Protein AF-Q2G3U4-F1 (afdb_monomer_lite)

Organism: Novosphingobium aromaticivorans (strain ATCC 700278 / DSM 12444 / CCUG 56034 / CIP 105152 / NBRC 16084 / F199) (NCBI:txid279238)

Structure (mmCIF, N/CA/C/O backbone):
data_AF-Q2G3U4-F1
#
_entry.id   AF-Q2G3U4-F1
#
loop_
_atom_site.group_PDB
_atom_site.id
_atom_site.type_symbol
_atom_site.label_atom_id
_atom_site.label_alt_id
_atom_site.label_comp_id
_atom_site.label_asym_id
_atom_site.label_entity_id
_atom_site.label_seq_id
_atom_site.pdbx_PDB_ins_code
_atom_site.Cartn_x
_atom_site.Cartn_y
_atom_site.Cartn_z
_atom_site.occupancy
_atom_site.B_iso_or_equiv
_atom_site.auth_seq_id
_atom_site.auth_comp_id
_atom_site.auth_asym_id
_atom_site.auth_atom_id
_atom_site.pdbx_PDB_model_num
ATOM 1 N N . MET A 1 1 ? 22.735 11.646 -76.436 1.00 35.88 1 MET A N 1
ATOM 2 C CA . MET A 1 1 ? 23.208 10.251 -76.315 1.00 35.88 1 MET A CA 1
ATOM 3 C C . MET A 1 1 ? 23.279 9.932 -74.838 1.00 35.88 1 MET A C 1
ATOM 5 O O . MET A 1 1 ? 24.190 10.383 -74.158 1.00 35.88 1 MET A O 1
ATOM 9 N N . GLU A 1 2 ? 22.233 9.281 -74.345 1.00 38.41 2 GLU A N 1
ATOM 10 C CA . GLU A 1 2 ? 22.055 8.908 -72.944 1.00 38.41 2 GLU A CA 1
ATOM 11 C C . GLU A 1 2 ? 22.964 7.716 -72.616 1.00 38.41 2 GLU A C 1
ATOM 13 O O . GLU A 1 2 ? 22.829 6.648 -73.206 1.00 38.41 2 GLU A O 1
ATOM 18 N N . TRP A 1 3 ? 23.904 7.900 -71.689 1.00 43.03 3 TRP A N 1
ATOM 19 C CA . TRP A 1 3 ? 24.664 6.811 -71.075 1.00 43.03 3 TRP A CA 1
ATOM 20 C C . TRP A 1 3 ? 24.054 6.503 -69.705 1.00 43.03 3 TRP A C 1
ATOM 22 O O . TRP A 1 3 ? 24.536 6.968 -68.678 1.00 43.03 3 TRP A O 1
ATOM 32 N N . LEU A 1 4 ? 22.974 5.722 -69.692 1.00 42.12 4 LEU A N 1
ATOM 33 C CA . LEU A 1 4 ? 22.462 5.055 -68.493 1.00 42.12 4 LEU A CA 1
ATOM 34 C C . LEU A 1 4 ? 22.546 3.547 -68.731 1.00 42.12 4 LEU A C 1
ATOM 36 O O . LEU A 1 4 ? 21.576 2.889 -69.092 1.00 42.12 4 LEU A O 1
ATOM 40 N N . GLY A 1 5 ? 23.755 3.004 -68.579 1.00 44.44 5 GLY A N 1
ATOM 41 C CA . GLY A 1 5 ? 23.965 1.563 -68.541 1.00 44.44 5 GLY A CA 1
ATOM 42 C C . GLY A 1 5 ? 23.348 1.000 -67.264 1.00 44.44 5 GLY A C 1
ATOM 43 O O . GLY A 1 5 ? 23.852 1.241 -66.170 1.00 44.44 5 GLY A O 1
ATOM 44 N N . THR A 1 6 ? 22.248 0.262 -67.397 1.00 58.88 6 THR A N 1
ATOM 45 C CA . THR A 1 6 ? 21.672 -0.537 -66.312 1.00 58.88 6 THR A CA 1
ATOM 46 C C . THR A 1 6 ? 22.725 -1.514 -65.797 1.00 58.88 6 THR A C 1
ATOM 48 O O . THR A 1 6 ? 23.264 -2.303 -66.577 1.00 58.88 6 THR A O 1
ATOM 51 N N . ALA A 1 7 ? 23.026 -1.462 -64.497 1.00 54.19 7 ALA A N 1
ATOM 52 C CA . ALA A 1 7 ? 23.930 -2.413 -63.865 1.00 54.19 7 ALA A CA 1
ATOM 53 C C . ALA A 1 7 ? 23.480 -3.857 -64.182 1.00 54.19 7 ALA A C 1
ATOM 55 O O . ALA A 1 7 ? 22.278 -4.141 -64.120 1.00 54.19 7 ALA A O 1
ATOM 56 N N . PRO A 1 8 ? 24.405 -4.771 -64.529 1.00 60.31 8 PRO A N 1
ATOM 57 C CA . PRO A 1 8 ? 24.081 -6.172 -64.764 1.00 60.31 8 PRO A CA 1
ATOM 58 C C . PRO A 1 8 ? 23.275 -6.755 -63.600 1.00 60.31 8 PRO A C 1
ATOM 60 O O . PRO A 1 8 ? 23.654 -6.580 -62.443 1.00 60.31 8 PRO A O 1
ATOM 63 N N . ALA A 1 9 ? 22.196 -7.484 -63.898 1.00 55.59 9 ALA A N 1
ATOM 64 C CA . ALA A 1 9 ? 21.238 -7.977 -62.902 1.00 55.59 9 ALA A CA 1
ATOM 65 C C . ALA A 1 9 ? 21.879 -8.765 -61.739 1.00 55.59 9 ALA A C 1
ATOM 67 O O . ALA A 1 9 ? 21.366 -8.753 -60.622 1.00 55.59 9 ALA A O 1
ATOM 68 N N . TRP A 1 10 ? 23.029 -9.408 -61.974 1.00 49.88 10 TRP A N 1
ATOM 69 C CA . TRP A 1 10 ? 23.789 -10.113 -60.941 1.00 49.88 10 TRP A CA 1
ATOM 70 C C . TRP A 1 10 ? 24.442 -9.165 -59.914 1.00 49.88 10 TRP A C 1
ATOM 72 O O . TRP A 1 10 ? 24.506 -9.503 -58.735 1.00 49.88 10 TRP A O 1
ATOM 82 N N . ILE A 1 11 ? 24.858 -7.958 -60.317 1.00 56.25 11 ILE A N 1
ATOM 83 C CA . ILE A 1 11 ? 25.394 -6.921 -59.414 1.00 56.25 11 ILE A CA 1
ATOM 84 C C . ILE A 1 11 ? 24.268 -6.347 -58.554 1.00 56.25 11 ILE A C 1
ATOM 86 O O . ILE A 1 11 ? 24.439 -6.170 -57.346 1.00 56.25 11 ILE A O 1
ATOM 90 N N . THR A 1 12 ? 23.100 -6.114 -59.153 1.00 52.09 12 THR A N 1
ATOM 91 C CA . THR A 1 12 ? 21.893 -5.634 -58.465 1.00 52.09 12 THR A CA 1
ATOM 92 C C . THR A 1 12 ? 21.382 -6.659 -57.447 1.00 52.09 12 THR A C 1
ATOM 94 O O . THR A 1 12 ? 20.994 -6.302 -56.338 1.00 52.09 12 THR A O 1
ATOM 97 N N . ALA A 1 13 ? 21.455 -7.953 -57.776 1.00 48.47 13 ALA A N 1
ATOM 98 C CA . ALA A 1 13 ? 21.108 -9.034 -56.855 1.00 48.47 13 ALA A CA 1
ATOM 99 C C . ALA A 1 13 ? 22.093 -9.140 -55.676 1.00 48.47 13 ALA A C 1
ATOM 101 O O . ALA A 1 13 ? 21.668 -9.282 -54.530 1.00 48.47 13 ALA A O 1
ATOM 102 N N . LEU A 1 14 ? 23.404 -9.014 -55.923 1.00 49.16 14 LEU A N 1
ATOM 103 C CA . LEU A 1 14 ? 24.417 -9.026 -54.860 1.00 49.16 14 LEU A CA 1
ATOM 104 C C . LEU A 1 14 ? 24.289 -7.822 -53.915 1.00 49.16 14 LEU A C 1
ATOM 106 O O . LEU A 1 14 ? 24.397 -7.981 -52.698 1.00 49.16 14 LEU A O 1
ATOM 110 N N . THR A 1 15 ? 24.014 -6.631 -54.453 1.00 57.69 15 THR A N 1
ATOM 111 C CA . THR A 1 15 ? 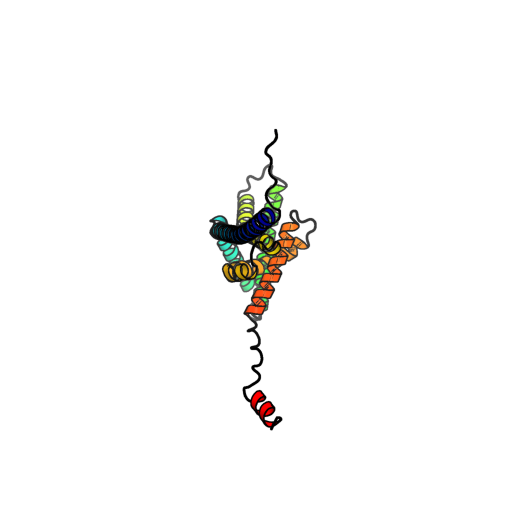23.768 -5.427 -53.640 1.00 57.69 15 THR A CA 1
ATOM 112 C C . THR A 1 15 ? 22.477 -5.537 -52.834 1.00 57.69 15 THR A C 1
ATOM 114 O O . THR A 1 15 ? 22.482 -5.176 -51.659 1.00 57.69 15 THR A O 1
ATOM 117 N N . ALA A 1 16 ? 21.409 -6.113 -53.395 1.00 46.88 16 ALA A N 1
ATOM 118 C CA . ALA A 1 16 ? 20.170 -6.376 -52.663 1.00 46.88 16 ALA A CA 1
ATOM 119 C C . ALA A 1 16 ? 20.378 -7.362 -51.500 1.00 46.88 16 ALA A C 1
ATOM 121 O O . ALA A 1 16 ? 19.954 -7.082 -50.383 1.00 46.88 16 ALA A O 1
ATOM 122 N N . VAL A 1 17 ? 21.103 -8.468 -51.710 1.00 57.62 17 VAL A N 1
ATOM 123 C CA . VAL A 1 17 ? 21.413 -9.442 -50.644 1.00 57.62 17 VAL A CA 1
ATOM 124 C C . VAL A 1 17 ? 22.261 -8.812 -49.536 1.00 57.62 17 VAL A C 1
ATOM 126 O O . VAL A 1 17 ? 22.012 -9.049 -48.349 1.00 57.62 17 VAL A O 1
ATOM 129 N N . PHE A 1 18 ? 23.244 -7.984 -49.895 1.00 60.31 18 PHE A N 1
ATOM 130 C CA . PHE A 1 18 ? 24.071 -7.285 -48.914 1.00 60.31 18 PHE A CA 1
ATOM 131 C C . PHE A 1 18 ? 23.255 -6.254 -48.122 1.00 60.31 18 PHE A C 1
ATOM 133 O O . PHE A 1 18 ? 23.337 -6.221 -46.894 1.00 60.31 18 PHE A O 1
ATOM 140 N N . ALA A 1 19 ? 22.400 -5.483 -48.800 1.00 48.56 19 ALA A N 1
ATOM 141 C CA . ALA A 1 19 ? 21.490 -4.530 -48.173 1.00 48.56 19 ALA A CA 1
ATOM 142 C C . ALA A 1 19 ? 20.490 -5.222 -47.232 1.00 48.56 19 ALA A C 1
ATOM 144 O O . ALA A 1 19 ? 20.326 -4.780 -46.099 1.00 48.56 19 ALA A O 1
ATOM 145 N N . SER A 1 20 ? 19.898 -6.354 -47.630 1.00 44.06 20 SER A N 1
ATOM 146 C CA . SER A 1 20 ? 19.010 -7.146 -46.769 1.00 44.06 20 SER A CA 1
ATOM 147 C C . SER A 1 20 ? 19.733 -7.700 -45.540 1.00 44.06 20 SER A C 1
ATOM 149 O O . SER A 1 20 ? 19.175 -7.701 -44.446 1.00 44.06 20 SER A O 1
ATOM 151 N N . ARG A 1 21 ? 20.993 -8.132 -45.676 1.00 51.06 21 ARG A N 1
ATOM 152 C CA . ARG A 1 21 ? 21.793 -8.630 -44.545 1.00 51.06 21 ARG A CA 1
ATOM 153 C C . ARG A 1 21 ? 22.175 -7.514 -43.570 1.00 51.06 21 ARG A C 1
ATOM 155 O O . ARG A 1 21 ? 22.178 -7.738 -42.360 1.00 51.06 21 ARG A O 1
ATOM 162 N N . VAL A 1 22 ? 22.484 -6.322 -44.081 1.00 60.00 22 VAL A N 1
ATOM 163 C CA . VAL A 1 22 ? 22.729 -5.126 -43.261 1.00 60.00 22 VAL A CA 1
ATOM 164 C C . VAL A 1 22 ? 21.441 -4.679 -42.570 1.00 60.00 22 VAL A C 1
ATOM 166 O O . VAL A 1 22 ? 21.471 -4.453 -41.365 1.00 60.00 22 VAL A O 1
ATOM 169 N N . ALA A 1 23 ? 20.310 -4.656 -43.277 1.00 47.47 23 ALA A N 1
ATOM 170 C CA . ALA A 1 23 ? 19.004 -4.323 -42.714 1.00 47.47 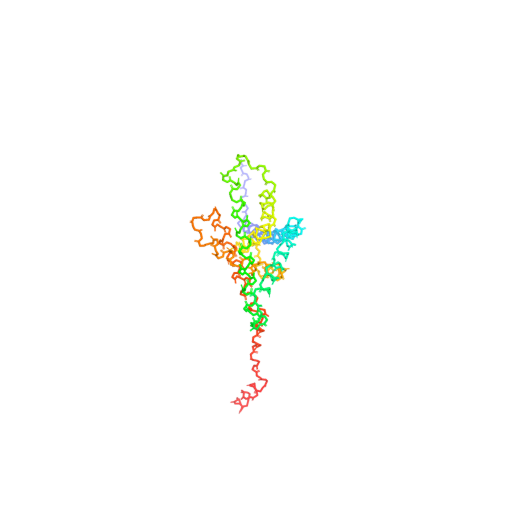23 ALA A CA 1
ATOM 171 C C . ALA A 1 23 ? 18.580 -5.312 -41.617 1.00 47.47 23 ALA A C 1
ATOM 173 O O . ALA A 1 23 ? 18.161 -4.887 -40.550 1.00 47.47 23 ALA A O 1
ATOM 174 N N . LEU A 1 24 ? 18.767 -6.623 -41.810 1.00 53.88 24 LEU A N 1
ATOM 175 C CA . LEU A 1 24 ? 18.493 -7.634 -40.778 1.00 53.88 24 LEU A CA 1
ATOM 176 C C . LEU A 1 24 ? 19.398 -7.483 -39.549 1.00 53.88 24 LEU A C 1
ATOM 178 O O . LEU A 1 24 ? 18.935 -7.639 -38.422 1.00 53.88 24 LEU A O 1
ATOM 182 N N . ARG A 1 25 ? 20.679 -7.139 -39.737 1.00 51.16 25 ARG A N 1
ATOM 183 C CA . ARG A 1 25 ? 21.580 -6.820 -38.616 1.00 51.16 25 ARG A CA 1
ATOM 184 C C . ARG A 1 25 ? 21.166 -5.537 -37.899 1.00 51.16 25 ARG A C 1
ATOM 186 O O . ARG A 1 25 ? 21.205 -5.504 -36.677 1.00 51.16 25 ARG A O 1
ATOM 193 N N . GLN A 1 26 ? 20.752 -4.507 -38.631 1.00 54.03 26 GLN A N 1
ATOM 194 C CA . GLN A 1 26 ? 20.237 -3.264 -38.054 1.00 54.03 26 GLN A CA 1
ATOM 195 C C . GLN A 1 26 ? 18.917 -3.482 -37.311 1.00 54.03 26 GLN A C 1
ATOM 197 O O . GLN A 1 26 ? 18.754 -2.938 -36.227 1.00 54.03 26 GLN A O 1
ATOM 202 N N . LEU A 1 27 ? 18.025 -4.334 -37.821 1.00 51.84 27 LEU A N 1
ATOM 203 C CA . LEU A 1 27 ? 16.809 -4.756 -37.124 1.00 51.84 27 LEU A CA 1
ATOM 204 C C . LEU A 1 27 ? 17.138 -5.541 -35.851 1.00 51.84 27 LEU A C 1
ATOM 206 O O . LEU A 1 27 ? 16.551 -5.267 -34.813 1.00 51.84 27 LEU A O 1
ATOM 210 N N . GLY A 1 28 ? 18.118 -6.451 -35.894 1.00 55.22 28 GLY A N 1
ATOM 211 C CA . GLY A 1 28 ? 18.592 -7.168 -34.706 1.00 55.22 28 GLY A CA 1
ATOM 212 C C . GLY A 1 28 ? 19.204 -6.244 -33.646 1.00 55.22 28 GLY A C 1
ATOM 213 O O . GLY A 1 28 ? 18.917 -6.398 -32.464 1.00 55.22 28 GLY A O 1
ATOM 214 N N . MET A 1 29 ? 19.989 -5.243 -34.061 1.00 57.34 29 MET A N 1
ATOM 215 C CA . MET A 1 29 ? 20.530 -4.214 -33.160 1.00 57.34 29 MET A CA 1
ATOM 216 C C . MET A 1 29 ? 19.452 -3.255 -32.642 1.00 57.34 29 MET A C 1
ATOM 218 O O . MET A 1 29 ? 19.533 -2.794 -31.511 1.00 57.34 29 MET A O 1
ATOM 222 N N . SER A 1 30 ? 18.433 -2.948 -33.447 1.00 57.12 30 SER A N 1
ATOM 223 C CA . SER A 1 30 ? 17.287 -2.138 -33.025 1.00 57.12 30 SER A CA 1
ATOM 224 C C . SER A 1 30 ? 16.408 -2.893 -32.031 1.00 57.12 30 SER A C 1
ATOM 226 O O . SER A 1 30 ? 15.915 -2.287 -31.088 1.00 57.12 30 SER A O 1
ATOM 228 N N . ALA A 1 31 ? 16.224 -4.201 -32.218 1.00 62.72 31 ALA A N 1
ATOM 229 C CA . ALA A 1 31 ? 15.484 -5.053 -31.295 1.00 62.72 31 ALA A CA 1
ATOM 230 C C . ALA A 1 31 ? 16.225 -5.192 -29.957 1.00 62.72 31 ALA A C 1
ATOM 232 O O . ALA A 1 31 ? 15.611 -5.026 -28.908 1.00 62.72 31 ALA A O 1
ATOM 233 N N . SER A 1 32 ? 17.549 -5.388 -29.977 1.00 69.38 32 SER A N 1
ATOM 234 C CA . SER A 1 32 ? 18.345 -5.406 -28.744 1.00 69.38 32 SER A CA 1
ATOM 235 C C . SER A 1 32 ? 18.415 -4.032 -28.068 1.00 69.38 32 SER A C 1
ATOM 237 O O . SER A 1 32 ? 18.391 -3.947 -26.843 1.00 69.38 32 SER A O 1
ATOM 239 N N . ALA A 1 33 ? 18.442 -2.938 -28.836 1.00 66.44 33 ALA A N 1
ATOM 240 C CA . ALA A 1 33 ? 18.342 -1.582 -28.296 1.00 66.44 33 ALA A CA 1
ATOM 241 C C . ALA A 1 33 ? 16.970 -1.308 -27.662 1.00 66.44 33 ALA A C 1
ATOM 243 O O . ALA A 1 33 ? 16.913 -0.699 -26.598 1.00 66.44 33 ALA A O 1
ATOM 244 N N . GLN A 1 34 ? 15.878 -1.782 -28.268 1.00 65.31 34 GLN A N 1
ATOM 245 C CA . GLN A 1 34 ? 14.536 -1.709 -27.683 1.00 65.31 34 GLN A CA 1
ATOM 246 C C . GLN A 1 34 ? 14.436 -2.538 -26.402 1.00 65.31 34 GLN A C 1
ATOM 248 O O . GLN A 1 34 ? 13.906 -2.053 -25.409 1.00 65.31 34 GLN A O 1
ATOM 253 N N . GLU A 1 35 ? 14.994 -3.748 -26.385 1.00 72.56 35 GLU A N 1
ATOM 254 C CA . GLU A 1 35 ? 15.043 -4.586 -25.185 1.00 72.56 35 GLU A CA 1
ATOM 255 C C . GLU A 1 35 ? 15.819 -3.898 -24.051 1.00 72.56 35 GLU A C 1
ATOM 257 O O . GLU A 1 35 ? 15.321 -3.801 -22.928 1.00 72.56 35 GLU A O 1
ATOM 262 N N . MET A 1 36 ? 16.985 -3.317 -24.353 1.00 72.81 36 MET A N 1
ATOM 263 C CA . MET A 1 36 ? 17.751 -2.519 -23.390 1.00 72.81 36 MET A CA 1
ATOM 264 C C . MET A 1 36 ? 16.976 -1.283 -22.913 1.00 72.81 36 MET A C 1
ATOM 266 O O . MET A 1 36 ? 16.992 -0.975 -21.724 1.00 72.81 36 MET A O 1
ATOM 270 N N . GLN A 1 37 ? 16.255 -0.585 -23.797 1.00 70.38 37 GLN A N 1
ATOM 271 C CA . GLN A 1 37 ? 15.409 0.551 -23.413 1.00 70.38 37 GLN A CA 1
ATOM 272 C C . GLN A 1 37 ? 14.260 0.134 -22.489 1.00 70.38 37 GLN A C 1
ATOM 274 O O . GLN A 1 37 ? 13.976 0.842 -21.524 1.00 70.38 37 GLN A O 1
ATOM 279 N N . VAL A 1 38 ? 13.634 -1.018 -22.736 1.00 72.56 38 VAL A N 1
ATOM 280 C CA . VAL A 1 38 ? 12.588 -1.577 -21.867 1.00 72.56 38 VAL A CA 1
ATOM 281 C C . VAL A 1 38 ? 13.162 -1.944 -20.497 1.00 72.56 38 VAL A C 1
ATOM 283 O O . VAL A 1 38 ? 12.553 -1.624 -19.477 1.00 72.56 38 VAL A O 1
ATOM 286 N N . GLN A 1 39 ? 14.352 -2.547 -20.449 1.00 74.50 39 GLN A N 1
ATOM 287 C CA . GLN A 1 39 ? 15.029 -2.858 -19.187 1.00 74.50 39 GLN A CA 1
ATOM 288 C C . GLN A 1 39 ? 15.403 -1.592 -18.403 1.00 74.50 39 GLN A C 1
ATOM 290 O O . GLN A 1 39 ? 15.156 -1.529 -17.200 1.00 74.50 39 GLN A O 1
ATOM 295 N N . ILE A 1 40 ? 15.919 -0.558 -19.074 1.00 70.12 40 ILE A N 1
ATOM 296 C CA . ILE A 1 40 ? 16.214 0.745 -18.457 1.00 70.12 40 ILE A CA 1
ATOM 297 C C . ILE A 1 40 ? 14.931 1.403 -17.936 1.00 70.12 40 ILE A C 1
ATOM 299 O O . ILE A 1 40 ? 14.911 1.912 -16.817 1.00 70.12 40 ILE A O 1
ATOM 303 N N . ALA A 1 41 ? 13.844 1.376 -18.711 1.00 71.00 41 ALA A N 1
ATOM 304 C CA . ALA A 1 41 ? 12.557 1.921 -18.290 1.00 71.00 41 ALA A CA 1
ATOM 305 C C . ALA A 1 41 ? 12.007 1.192 -17.055 1.00 71.00 41 ALA A C 1
ATOM 307 O O . ALA A 1 41 ? 11.546 1.842 -16.119 1.00 71.00 41 ALA A O 1
ATOM 308 N N . ARG A 1 42 ? 12.122 -0.142 -17.010 1.00 70.38 42 ARG A N 1
ATOM 309 C CA . ARG A 1 42 ? 11.738 -0.948 -15.844 1.00 70.38 42 ARG A CA 1
ATOM 310 C C . ARG A 1 42 ? 12.602 -0.635 -14.621 1.00 70.38 42 ARG A C 1
ATOM 312 O O . ARG A 1 42 ? 12.060 -0.476 -13.533 1.00 70.38 42 ARG A O 1
ATOM 319 N N . ALA A 1 43 ? 13.916 -0.503 -14.791 1.00 74.62 43 ALA A N 1
ATOM 320 C CA . ALA A 1 43 ? 14.820 -0.133 -13.703 1.00 74.62 43 ALA A CA 1
ATOM 321 C C . ALA A 1 43 ? 14.502 1.265 -13.147 1.00 74.62 43 ALA A C 1
ATOM 323 O O . ALA A 1 43 ? 14.433 1.448 -11.935 1.00 74.62 43 ALA A O 1
ATOM 324 N N . ASN A 1 44 ? 14.229 2.238 -14.020 1.00 71.56 44 ASN A N 1
ATOM 325 C CA . ASN A 1 44 ? 13.811 3.579 -13.608 1.00 71.5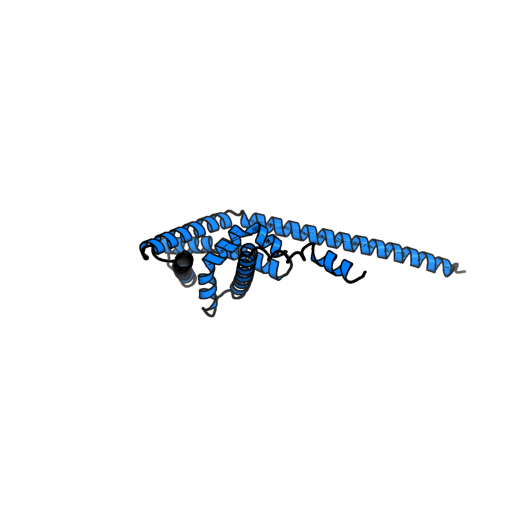6 44 ASN A CA 1
ATOM 326 C C . ASN A 1 44 ? 12.462 3.566 -12.877 1.00 71.56 44 ASN A C 1
ATOM 328 O O . ASN A 1 44 ? 12.291 4.294 -11.901 1.00 71.56 44 ASN A O 1
ATOM 332 N N . LEU A 1 45 ? 11.518 2.733 -13.326 1.00 75.50 45 LEU A N 1
ATOM 333 C CA . LEU A 1 45 ? 10.231 2.558 -12.658 1.00 75.50 45 LEU A CA 1
ATOM 334 C C . LEU A 1 45 ? 10.414 1.982 -11.246 1.00 75.50 45 LEU A C 1
ATOM 336 O O . LEU A 1 45 ? 9.864 2.534 -10.297 1.00 75.50 45 LEU A O 1
ATOM 340 N N . LEU A 1 46 ? 11.240 0.944 -11.087 1.00 74.06 46 LEU A N 1
ATOM 341 C CA . LEU A 1 46 ? 11.582 0.392 -9.771 1.00 74.06 46 LEU A CA 1
ATOM 342 C C . LEU A 1 46 ? 12.226 1.448 -8.864 1.00 74.06 46 LEU A C 1
ATOM 344 O O . LEU A 1 46 ? 11.750 1.662 -7.758 1.00 74.06 46 LEU A O 1
ATOM 348 N N . LEU A 1 47 ? 13.209 2.205 -9.360 1.00 76.56 47 LEU A N 1
ATOM 349 C CA . LEU A 1 47 ? 13.826 3.292 -8.588 1.00 76.56 47 LEU A CA 1
ATOM 350 C C . LEU A 1 47 ? 12.818 4.372 -8.167 1.00 76.56 47 LEU A C 1
ATOM 352 O O . LEU A 1 47 ? 12.937 4.946 -7.084 1.00 76.56 47 LEU A O 1
ATOM 356 N N . SER A 1 48 ? 11.827 4.676 -9.010 1.00 75.56 48 SER A N 1
ATOM 357 C CA . SER A 1 48 ? 10.775 5.632 -8.650 1.00 75.56 48 SER A CA 1
ATOM 358 C C . SER A 1 48 ? 9.866 5.102 -7.540 1.00 75.56 48 SER A C 1
ATOM 360 O O . SER A 1 48 ? 9.538 5.855 -6.625 1.00 75.56 48 SER A O 1
ATOM 362 N N . ILE A 1 49 ? 9.545 3.807 -7.573 1.00 80.12 49 ILE A N 1
ATOM 363 C CA . ILE A 1 49 ? 8.748 3.123 -6.550 1.00 80.12 49 ILE A CA 1
ATOM 364 C C . ILE A 1 49 ? 9.498 3.070 -5.228 1.00 80.12 49 ILE A C 1
ATOM 366 O O . ILE A 1 49 ? 8.911 3.411 -4.202 1.00 80.12 49 ILE A O 1
ATOM 370 N N . ASP A 1 50 ? 10.787 2.731 -5.260 1.00 78.06 50 ASP A N 1
ATOM 371 C CA . ASP A 1 50 ? 11.662 2.752 -4.087 1.00 78.06 50 ASP A CA 1
ATOM 372 C C . ASP A 1 50 ? 11.684 4.153 -3.465 1.00 78.06 50 ASP A C 1
ATOM 374 O O . ASP A 1 50 ? 11.496 4.319 -2.261 1.00 78.06 50 ASP A O 1
ATOM 378 N N . ARG A 1 51 ? 11.832 5.198 -4.289 1.00 77.81 51 ARG A N 1
ATOM 379 C CA . ARG A 1 51 ? 11.837 6.584 -3.805 1.00 77.81 51 ARG A CA 1
ATOM 380 C C . ARG A 1 51 ? 10.504 6.990 -3.173 1.00 77.81 51 ARG A C 1
ATOM 382 O O . ARG A 1 51 ? 10.499 7.707 -2.176 1.00 77.81 51 ARG A O 1
ATOM 389 N N . GLU A 1 52 ? 9.377 6.583 -3.750 1.00 78.69 52 GLU A N 1
ATOM 390 C CA . GLU A 1 52 ? 8.052 6.856 -3.179 1.00 78.69 52 GLU A CA 1
ATOM 391 C C . GLU A 1 52 ? 7.812 6.078 -1.883 1.00 78.69 52 GLU A C 1
ATOM 393 O O . GLU A 1 52 ? 7.246 6.619 -0.924 1.00 78.69 52 GLU A O 1
ATOM 398 N N . PHE A 1 53 ? 8.292 4.838 -1.815 1.00 80.56 53 PHE A N 1
ATOM 399 C CA . PHE A 1 53 ? 8.251 4.033 -0.604 1.00 80.56 53 PHE A CA 1
ATOM 400 C C . PHE A 1 53 ? 9.090 4.656 0.519 1.00 80.56 53 PHE A C 1
ATOM 402 O O . PHE A 1 53 ? 8.654 4.684 1.672 1.00 80.56 53 PHE A O 1
ATOM 409 N N . GLU A 1 54 ? 10.250 5.222 0.196 1.00 82.62 54 GLU A N 1
ATOM 410 C CA . GLU A 1 54 ? 11.125 5.920 1.148 1.00 82.62 54 GLU A CA 1
ATOM 411 C C . GLU A 1 54 ? 10.736 7.385 1.400 1.00 82.62 54 GLU A C 1
ATOM 413 O O . GLU A 1 54 ? 11.413 8.097 2.140 1.00 82.62 54 GLU A O 1
ATOM 418 N N . SER A 1 55 ? 9.629 7.862 0.826 1.00 85.75 55 SER A N 1
ATOM 419 C CA . SER A 1 55 ? 9.161 9.224 1.081 1.00 85.75 55 SER A CA 1
ATOM 420 C C . SER A 1 55 ? 8.726 9.428 2.539 1.00 85.75 55 SER A C 1
ATOM 422 O O . SER A 1 55 ? 8.220 8.515 3.198 1.00 85.75 55 SER A O 1
ATOM 424 N N . GLU A 1 56 ? 8.846 10.667 3.026 1.00 88.81 56 GLU A N 1
ATOM 425 C CA . GLU A 1 56 ? 8.382 11.073 4.364 1.00 88.81 56 GLU A CA 1
ATOM 426 C C . GLU A 1 56 ? 6.906 10.720 4.600 1.00 88.81 56 GLU A C 1
ATOM 428 O O . GLU A 1 56 ? 6.537 10.256 5.678 1.00 88.81 56 GLU A O 1
ATOM 433 N N . ALA A 1 57 ? 6.061 10.873 3.575 1.00 82.12 57 ALA A N 1
ATOM 434 C CA . ALA A 1 57 ? 4.644 10.529 3.648 1.00 82.12 57 ALA A CA 1
ATOM 435 C C . ALA A 1 57 ? 4.434 9.021 3.861 1.00 82.12 57 ALA A C 1
ATOM 437 O O . ALA A 1 57 ? 3.697 8.618 4.763 1.00 82.12 57 ALA A O 1
ATOM 438 N N . SER A 1 58 ? 5.125 8.179 3.086 1.00 81.12 58 SER A N 1
ATOM 439 C CA . SER A 1 58 ? 5.072 6.720 3.230 1.00 81.12 58 SER A CA 1
ATOM 440 C C . SER A 1 58 ? 5.641 6.259 4.573 1.00 81.12 58 SER A C 1
ATOM 442 O O . SER A 1 58 ? 5.068 5.384 5.228 1.00 81.12 58 SER A O 1
ATOM 444 N N . TYR A 1 59 ? 6.727 6.878 5.041 1.00 85.62 59 TYR A N 1
ATOM 445 C CA . TYR A 1 59 ? 7.300 6.603 6.357 1.00 85.62 59 TYR A CA 1
ATOM 446 C C . TYR A 1 59 ? 6.343 6.981 7.500 1.00 85.62 59 TYR A C 1
ATOM 448 O O . TYR A 1 59 ? 6.081 6.164 8.393 1.00 85.62 59 TYR A O 1
ATOM 456 N N . ALA A 1 60 ? 5.762 8.183 7.453 1.00 85.56 60 ALA A N 1
ATOM 457 C CA . ALA A 1 60 ? 4.761 8.641 8.412 1.00 85.56 60 ALA A CA 1
ATOM 458 C C . ALA A 1 60 ? 3.531 7.725 8.418 1.00 85.56 60 ALA A C 1
ATOM 460 O O . ALA A 1 60 ? 3.051 7.345 9.488 1.00 85.56 60 ALA A O 1
ATOM 461 N N . SER A 1 61 ? 3.088 7.289 7.238 1.00 85.75 61 SER A N 1
ATOM 462 C CA . SER A 1 61 ? 1.999 6.330 7.070 1.00 85.75 61 SER A CA 1
ATOM 463 C C . SER A 1 61 ? 2.309 4.984 7.721 1.00 85.75 61 SER A C 1
ATOM 465 O O . SER A 1 61 ? 1.540 4.515 8.558 1.00 85.75 61 SER A O 1
ATOM 467 N N . ARG A 1 62 ? 3.486 4.392 7.456 1.00 85.31 62 ARG A N 1
ATOM 468 C CA . ARG A 1 62 ? 3.931 3.145 8.111 1.00 85.31 62 ARG A CA 1
ATOM 469 C C . ARG A 1 62 ? 3.915 3.267 9.636 1.00 85.31 62 ARG A C 1
ATOM 471 O O . ARG A 1 62 ? 3.448 2.356 10.327 1.00 85.31 62 ARG A O 1
ATOM 478 N N . LYS A 1 63 ? 4.405 4.388 10.174 1.00 86.81 63 LYS A N 1
ATOM 479 C CA . LYS A 1 63 ? 4.411 4.659 11.619 1.00 86.81 63 LYS A CA 1
ATOM 480 C C . LYS A 1 63 ? 2.990 4.803 12.173 1.00 86.81 63 LYS A C 1
ATOM 482 O O . LYS A 1 63 ? 2.690 4.215 13.213 1.00 86.81 63 LYS A O 1
ATOM 487 N N . ALA A 1 64 ? 2.120 5.532 11.479 1.00 85.50 64 ALA A N 1
ATOM 488 C CA . ALA A 1 64 ? 0.725 5.726 11.864 1.00 85.50 64 ALA A CA 1
ATOM 489 C C . ALA A 1 64 ? -0.056 4.403 11.847 1.00 85.50 64 ALA A C 1
ATOM 491 O O . ALA A 1 64 ? -0.716 4.078 12.833 1.00 85.50 64 ALA A O 1
ATOM 492 N N . CYS A 1 65 ? 0.097 3.596 10.794 1.00 84.06 65 CYS A N 1
ATOM 493 C CA . CYS A 1 65 ? -0.500 2.266 10.672 1.00 84.06 65 CYS A CA 1
ATOM 494 C C . CYS A 1 65 ? -0.036 1.337 11.797 1.00 84.06 65 CYS A C 1
ATOM 496 O O . CYS A 1 65 ? -0.856 0.665 12.419 1.00 84.06 65 CYS A O 1
ATOM 498 N N . ARG A 1 66 ? 1.264 1.331 12.125 1.00 83.56 66 ARG A N 1
ATOM 499 C CA . ARG A 1 66 ? 1.785 0.552 13.259 1.00 83.56 66 ARG A CA 1
ATOM 500 C C . ARG A 1 66 ? 1.200 1.025 14.589 1.00 83.56 66 ARG A C 1
ATOM 502 O O . ARG A 1 66 ? 0.808 0.203 15.407 1.00 83.56 66 ARG A O 1
ATOM 509 N N . SER A 1 67 ? 1.117 2.337 14.802 1.00 85.75 67 SER A N 1
ATOM 510 C CA . SER A 1 67 ? 0.523 2.892 16.020 1.00 85.75 67 SER A CA 1
ATOM 511 C C . SER A 1 67 ? -0.955 2.527 16.154 1.00 85.75 67 SER A C 1
ATOM 513 O O . SER A 1 67 ? -1.399 2.227 17.259 1.00 85.75 67 SER A O 1
ATOM 515 N N . LEU A 1 68 ? -1.706 2.553 15.051 1.00 84.31 68 LEU A N 1
ATOM 516 C CA . LEU A 1 68 ? -3.119 2.186 15.033 1.00 84.31 68 LEU A CA 1
ATOM 517 C C . LEU A 1 68 ? -3.303 0.684 15.293 1.00 84.31 68 LEU A C 1
ATOM 519 O O . LEU A 1 68 ? -4.139 0.303 16.103 1.00 84.31 68 LEU A O 1
ATOM 523 N N . ALA A 1 69 ? -2.461 -0.164 14.694 1.00 82.50 69 ALA A N 1
ATOM 524 C CA . ALA A 1 69 ? -2.457 -1.606 14.947 1.00 82.50 69 ALA A CA 1
ATOM 525 C C . ALA A 1 69 ? -2.157 -1.938 16.416 1.00 82.50 69 ALA A C 1
ATOM 527 O O . ALA A 1 69 ? -2.872 -2.734 17.017 1.00 82.50 69 ALA A O 1
ATOM 528 N N . ASN A 1 70 ? -1.166 -1.279 17.020 1.00 84.81 70 ASN A N 1
ATOM 529 C CA . ASN A 1 70 ? -0.845 -1.466 18.437 1.00 84.81 70 ASN A CA 1
ATOM 530 C C . ASN A 1 70 ? -1.997 -1.015 19.354 1.00 84.81 70 ASN A C 1
ATOM 532 O O . ASN A 1 70 ? -2.262 -1.651 20.371 1.00 84.81 70 ASN A O 1
ATOM 536 N N . ALA A 1 71 ? -2.687 0.078 19.007 1.00 85.00 71 ALA A N 1
ATOM 537 C CA . ALA A 1 71 ? -3.849 0.550 19.758 1.00 85.00 71 ALA A CA 1
ATOM 538 C C . ALA A 1 71 ? -5.024 -0.436 19.655 1.00 85.00 71 ALA A C 1
ATOM 540 O O . ALA A 1 71 ? -5.650 -0.759 20.665 1.00 85.00 71 ALA A O 1
ATOM 541 N N . ALA A 1 72 ? -5.278 -0.960 18.454 1.00 84.94 72 ALA A N 1
ATOM 542 C CA . ALA A 1 72 ? -6.273 -1.998 18.219 1.00 84.94 72 ALA A CA 1
ATOM 543 C C . ALA A 1 72 ? -5.944 -3.291 18.985 1.00 84.94 72 ALA A C 1
ATOM 545 O O . ALA A 1 72 ? -6.830 -3.888 19.588 1.00 84.94 72 ALA A O 1
ATOM 546 N N . GLU A 1 73 ? -4.673 -3.695 19.034 1.00 84.25 73 GLU A N 1
ATOM 547 C CA . GLU A 1 73 ? -4.213 -4.842 19.824 1.00 84.25 73 GLU A CA 1
ATOM 548 C C . GLU A 1 73 ? -4.413 -4.633 21.329 1.00 84.25 73 GLU A C 1
ATOM 550 O O . GLU A 1 73 ? -4.947 -5.508 22.009 1.00 84.25 73 GLU A O 1
ATOM 555 N N . ALA A 1 74 ? -4.061 -3.459 21.854 1.00 85.56 74 ALA A N 1
ATOM 556 C CA . ALA A 1 74 ? -4.291 -3.135 23.258 1.00 85.56 74 ALA A CA 1
ATOM 557 C C . ALA A 1 74 ? -5.789 -3.156 23.616 1.00 85.56 74 ALA A C 1
ATOM 559 O O . ALA A 1 74 ? -6.169 -3.741 24.632 1.00 85.56 74 ALA A O 1
ATOM 560 N N . SER A 1 75 ? -6.641 -2.573 22.764 1.00 84.81 75 SER A N 1
ATOM 561 C CA . SER A 1 75 ? -8.104 -2.581 22.924 1.00 84.81 75 SER A CA 1
ATOM 562 C C . SER A 1 75 ? -8.672 -4.008 22.888 1.00 84.81 75 SER A C 1
ATOM 564 O O . SER A 1 75 ? -9.441 -4.414 23.767 1.00 84.81 75 SER A O 1
ATOM 566 N N . ALA A 1 76 ? -8.210 -4.815 21.929 1.00 80.50 76 ALA A N 1
ATOM 567 C CA . ALA A 1 76 ? -8.574 -6.218 21.771 1.00 80.50 76 ALA A CA 1
ATOM 568 C C . ALA A 1 76 ? -8.230 -7.068 23.004 1.00 80.50 76 ALA A C 1
ATOM 570 O O . ALA A 1 76 ? -9.030 -7.897 23.443 1.00 80.50 76 ALA A O 1
ATOM 571 N N . LEU A 1 77 ? -7.040 -6.860 23.571 1.00 79.31 77 LEU A N 1
ATOM 572 C CA . LEU A 1 77 ? -6.562 -7.582 24.750 1.00 79.31 77 LEU A CA 1
ATOM 573 C C . LEU A 1 77 ? -7.252 -7.127 26.042 1.00 79.31 77 LEU A C 1
ATOM 575 O O . LEU A 1 77 ? -7.432 -7.938 26.948 1.00 79.31 77 LEU A O 1
ATOM 579 N N . ALA A 1 78 ? -7.654 -5.857 26.134 1.00 80.06 78 ALA A N 1
ATOM 580 C CA . ALA A 1 78 ? -8.390 -5.334 27.284 1.00 80.06 78 ALA A CA 1
ATOM 581 C C . ALA A 1 78 ? -9.829 -5.876 27.359 1.00 80.06 78 ALA A C 1
ATOM 583 O O . ALA A 1 78 ? -10.363 -6.067 28.450 1.00 80.06 78 ALA A O 1
ATOM 584 N N . THR A 1 79 ? -10.449 -6.142 26.207 1.00 72.44 79 THR A N 1
ATOM 585 C CA . THR A 1 79 ? -11.843 -6.607 26.103 1.00 72.44 79 THR A CA 1
ATOM 586 C C . THR A 1 79 ? -12.000 -8.131 26.069 1.00 72.44 79 THR A C 1
ATOM 588 O O . THR A 1 79 ? -13.104 -8.621 26.301 1.00 72.44 79 THR A O 1
ATOM 591 N N . ASN A 1 80 ? -10.933 -8.905 25.823 1.00 66.56 80 ASN A N 1
ATOM 592 C CA . ASN A 1 80 ? -10.985 -10.373 25.794 1.00 66.56 80 ASN A CA 1
ATOM 593 C C . ASN A 1 80 ? -9.926 -11.030 26.705 1.00 66.56 80 ASN A C 1
ATOM 595 O O . ASN A 1 80 ? -8.731 -10.974 26.401 1.00 66.56 80 ASN A O 1
ATOM 599 N N . PRO A 1 81 ? -10.325 -11.741 27.777 1.00 55.66 81 PRO A N 1
ATOM 600 C CA . PRO A 1 81 ? -9.384 -12.455 28.633 1.00 55.66 81 PRO A CA 1
ATOM 601 C C . PRO A 1 81 ? -8.807 -13.700 27.925 1.00 55.66 81 PRO A C 1
ATOM 603 O O . PRO A 1 81 ? -9.509 -14.677 27.703 1.00 55.66 81 PRO A O 1
ATOM 606 N N . ARG A 1 82 ? -7.521 -13.609 27.552 1.00 57.03 82 ARG A N 1
ATOM 607 C CA . ARG A 1 82 ? -6.430 -14.610 27.368 1.00 57.03 82 ARG A CA 1
ATOM 608 C C . ARG A 1 82 ? -6.648 -16.037 26.797 1.00 57.03 82 ARG A C 1
ATOM 610 O O . ARG A 1 82 ? -5.638 -16.638 26.449 1.00 57.03 82 ARG A O 1
ATOM 617 N N . ASP A 1 83 ? -7.856 -16.556 26.578 1.00 54.97 83 ASP A N 1
ATOM 618 C CA . ASP A 1 83 ? -8.083 -17.983 26.241 1.00 54.97 83 ASP A CA 1
ATOM 619 C C . ASP A 1 83 ? -8.478 -18.272 24.777 1.00 54.97 83 ASP A C 1
ATOM 621 O O . ASP A 1 83 ? -9.098 -19.290 24.464 1.00 54.97 83 ASP A O 1
ATOM 625 N N . ARG A 1 84 ? -8.120 -17.399 23.829 1.00 63.16 84 ARG A N 1
ATOM 626 C CA . ARG A 1 84 ? -8.391 -17.637 22.400 1.00 63.16 84 ARG A CA 1
ATOM 627 C C . ARG A 1 84 ? -7.133 -18.009 21.622 1.00 63.16 84 ARG A C 1
ATOM 629 O O . ARG A 1 84 ? -6.057 -17.468 21.853 1.00 63.16 84 ARG A O 1
ATOM 636 N N . ALA A 1 85 ? -7.302 -18.903 20.643 1.00 69.38 85 ALA A N 1
ATOM 637 C CA . ALA A 1 85 ? -6.253 -19.264 19.696 1.00 69.38 85 ALA A CA 1
ATOM 638 C C . ALA A 1 85 ? -5.668 -18.006 19.010 1.00 69.38 85 ALA A C 1
ATOM 640 O O . ALA A 1 85 ? -6.428 -17.073 18.723 1.00 69.38 85 ALA A O 1
ATOM 641 N N . PRO A 1 86 ? -4.363 -17.977 18.677 1.00 70.69 86 PRO A N 1
ATOM 642 C CA . PRO A 1 86 ? -3.697 -16.808 18.087 1.00 70.69 86 PRO A CA 1
ATOM 643 C C . PRO A 1 86 ? -4.405 -16.214 16.857 1.00 70.69 86 PRO A C 1
ATOM 645 O O . PRO A 1 86 ? -4.412 -15.001 16.660 1.00 70.69 86 PRO A O 1
ATOM 648 N N . ASP A 1 87 ? -5.060 -17.049 16.046 1.00 69.00 87 ASP A N 1
ATOM 649 C CA . ASP A 1 87 ? -5.840 -16.606 14.883 1.00 69.00 87 ASP A CA 1
ATOM 650 C C . ASP A 1 87 ? -7.064 -15.763 15.236 1.00 69.00 87 ASP A C 1
ATOM 652 O O . ASP A 1 87 ? -7.407 -14.827 14.513 1.00 69.00 87 ASP A O 1
ATOM 656 N N . ALA A 1 88 ? -7.727 -16.072 16.346 1.00 73.06 88 ALA A N 1
ATOM 657 C CA . ALA A 1 88 ? -8.897 -15.326 16.780 1.00 73.06 88 ALA A CA 1
ATOM 658 C C . ALA A 1 88 ? -8.512 -13.932 17.295 1.00 73.06 88 ALA A C 1
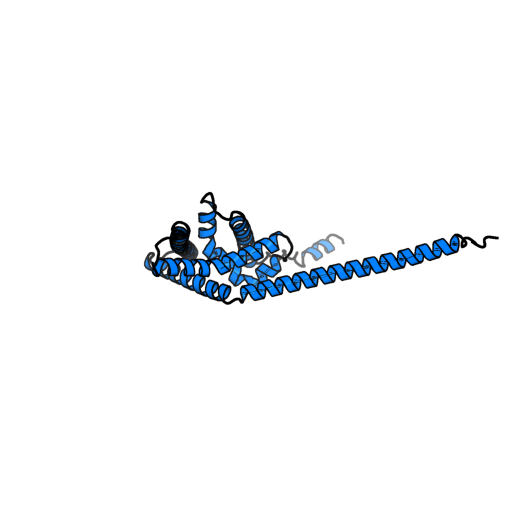ATOM 660 O O . ALA A 1 88 ? -9.248 -12.979 17.049 1.00 73.06 88 ALA A O 1
ATOM 661 N N . ILE A 1 89 ? -7.346 -13.800 17.939 1.00 73.94 89 ILE A N 1
ATOM 662 C CA . ILE A 1 89 ? -6.797 -12.501 18.351 1.00 73.94 89 ILE A CA 1
ATOM 663 C C . ILE A 1 89 ? -6.478 -11.663 17.110 1.00 73.94 89 ILE A C 1
ATOM 665 O O . ILE A 1 89 ? -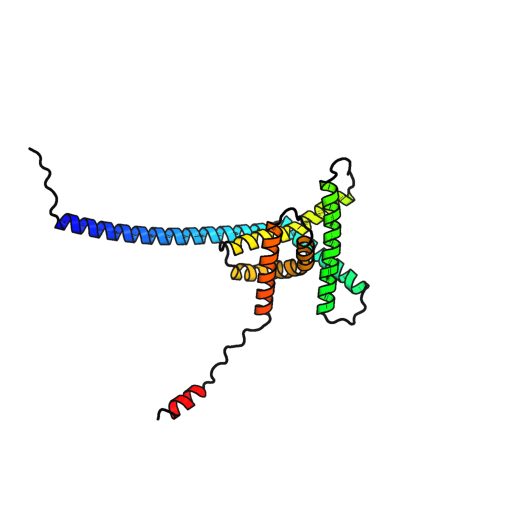6.944 -10.533 17.010 1.00 73.94 89 ILE A O 1
ATOM 669 N N . ARG A 1 90 ? -5.787 -12.236 16.112 1.00 73.12 90 ARG A N 1
ATOM 670 C CA . ARG A 1 90 ? -5.477 -11.542 14.847 1.00 73.12 90 ARG A CA 1
ATOM 671 C C . ARG A 1 90 ? -6.718 -10.982 14.151 1.00 73.12 90 ARG A C 1
ATOM 673 O O . ARG A 1 90 ? -6.716 -9.826 13.739 1.00 73.12 90 ARG A O 1
ATOM 680 N N . LYS A 1 91 ? -7.788 -11.778 14.051 1.00 76.62 91 LYS A N 1
ATOM 681 C CA . LYS A 1 91 ? -9.058 -11.324 13.460 1.00 76.62 91 LYS A CA 1
ATOM 682 C C . LYS A 1 91 ? -9.694 -10.182 14.251 1.00 76.62 91 LYS A C 1
ATOM 684 O O . LYS A 1 91 ? -10.241 -9.260 13.649 1.00 76.62 91 LYS A O 1
ATOM 689 N N . LEU A 1 92 ? -9.618 -10.230 15.581 1.00 76.81 92 LEU A N 1
ATOM 690 C CA . LEU A 1 92 ? -10.167 -9.178 16.434 1.00 76.81 92 LEU A CA 1
ATOM 691 C C . LEU A 1 92 ? -9.403 -7.860 16.251 1.00 76.81 92 LEU A C 1
ATOM 693 O O . LEU A 1 92 ? -10.028 -6.827 16.045 1.00 76.81 92 LEU A O 1
ATOM 697 N N . VAL A 1 93 ? -8.066 -7.915 16.227 1.00 79.56 93 VAL A N 1
ATOM 698 C CA . VAL A 1 93 ? -7.213 -6.743 15.966 1.00 79.56 93 VAL A CA 1
ATOM 699 C C . VAL A 1 93 ? -7.520 -6.127 14.603 1.00 79.56 93 VAL A C 1
ATOM 701 O O . VAL A 1 93 ? -7.697 -4.918 14.514 1.00 79.56 93 VAL A O 1
ATOM 704 N N . ALA A 1 94 ? -7.651 -6.939 13.550 1.00 75.81 94 ALA A N 1
ATOM 705 C CA . ALA A 1 94 ? -8.000 -6.444 12.216 1.00 75.81 94 ALA A CA 1
ATOM 706 C C . ALA A 1 94 ? -9.393 -5.781 12.169 1.00 75.81 94 ALA A C 1
ATOM 708 O O . ALA A 1 94 ? -9.601 -4.799 11.452 1.00 75.81 94 ALA A O 1
ATOM 709 N N . THR A 1 95 ? -10.346 -6.308 12.943 1.00 79.56 95 THR A N 1
ATOM 710 C CA . THR A 1 95 ? -11.702 -5.746 13.057 1.00 79.56 95 THR A CA 1
ATOM 711 C C . THR A 1 95 ? -11.664 -4.387 13.752 1.00 79.56 95 THR A C 1
ATOM 713 O O . THR A 1 95 ? -12.183 -3.412 13.216 1.00 79.56 95 THR A O 1
ATOM 716 N N . GLU A 1 96 ? -10.986 -4.306 14.895 1.00 82.12 96 GLU A N 1
ATOM 717 C CA . GLU A 1 96 ? -10.846 -3.080 15.683 1.00 82.12 96 GLU A CA 1
ATOM 718 C C . GLU A 1 96 ? -10.064 -1.996 14.926 1.00 82.12 96 GLU A C 1
ATOM 720 O O . GLU A 1 96 ? -10.472 -0.838 14.875 1.00 82.12 96 GLU A O 1
ATOM 725 N N . PHE A 1 97 ? -8.980 -2.383 14.250 1.00 84.19 97 PHE A N 1
ATOM 726 C CA . PHE A 1 97 ? -8.221 -1.496 13.370 1.00 84.19 97 PHE A CA 1
ATOM 727 C C . PHE A 1 97 ? -9.119 -0.866 12.300 1.00 84.19 97 PHE A C 1
ATOM 729 O O . PHE A 1 97 ? -9.093 0.345 12.080 1.00 84.19 97 PHE A O 1
ATOM 736 N N . SER A 1 98 ? -9.943 -1.691 11.652 1.00 80.62 98 SER A N 1
ATOM 737 C CA . SER A 1 98 ? -10.836 -1.237 10.586 1.00 80.62 98 SER A CA 1
ATOM 738 C C . SER A 1 98 ? -11.961 -0.350 11.111 1.00 80.62 98 SER A C 1
ATOM 740 O O . SER A 1 98 ? -12.338 0.603 10.434 1.00 80.62 98 SER A O 1
ATOM 742 N N . HIS A 1 99 ? -12.463 -0.619 12.319 1.00 83.06 99 HIS A N 1
ATOM 743 C CA . HIS A 1 99 ? -13.430 0.246 12.990 1.00 83.06 99 HIS A CA 1
ATOM 744 C C . HIS A 1 99 ? -12.857 1.653 13.204 1.00 83.06 99 HIS A C 1
ATOM 746 O O . HIS A 1 99 ? -13.428 2.627 12.717 1.00 83.06 99 HIS A O 1
ATOM 752 N N . GLN A 1 100 ? -11.684 1.757 13.835 1.00 83.00 100 GLN A N 1
ATOM 753 C CA . GLN A 1 100 ? -11.036 3.046 14.107 1.00 83.00 100 GLN A CA 1
ATOM 754 C C . GLN A 1 100 ? -10.699 3.812 12.817 1.00 83.00 100 GLN A C 1
ATOM 756 O O . GLN A 1 100 ? -10.856 5.031 12.747 1.00 83.00 100 GLN A O 1
ATOM 761 N N . LEU A 1 101 ? -10.273 3.108 11.764 1.00 83.12 101 LEU A N 1
ATOM 762 C CA . LEU A 1 101 ? -10.036 3.720 10.456 1.00 83.12 101 LEU A CA 1
ATOM 763 C C . LEU A 1 101 ? -11.332 4.248 9.817 1.00 83.12 101 LEU A C 1
ATOM 765 O O . LEU A 1 101 ? -11.324 5.306 9.189 1.00 83.12 101 LEU A O 1
ATOM 769 N N . ASN A 1 102 ? -12.450 3.536 9.979 1.00 80.19 102 ASN A N 1
ATOM 770 C CA . ASN A 1 102 ? -13.743 3.964 9.448 1.00 80.19 102 ASN A CA 1
ATOM 771 C C . ASN A 1 102 ? -14.295 5.201 10.158 1.00 80.19 102 ASN A C 1
ATOM 773 O O . ASN A 1 102 ? -14.872 6.058 9.490 1.00 80.19 102 ASN A O 1
ATOM 777 N N . GLU A 1 103 ? -14.091 5.322 11.469 1.00 83.19 103 GLU A N 1
ATOM 778 C CA . GLU A 1 103 ? -14.434 6.541 12.207 1.00 83.19 103 GLU A CA 1
ATOM 779 C C . GLU A 1 103 ? -13.646 7.745 11.682 1.00 83.19 103 GLU A C 1
ATOM 781 O O . GLU A 1 103 ? -14.238 8.780 11.378 1.00 83.19 103 GLU A O 1
ATOM 786 N N . LEU A 1 104 ? -12.330 7.590 11.484 1.00 82.62 104 LEU A N 1
ATOM 787 C CA . LEU A 1 104 ? -11.483 8.643 10.914 1.00 82.62 104 LEU A CA 1
ATOM 788 C C . LEU A 1 104 ? -11.944 9.066 9.514 1.00 82.62 104 LEU A C 1
ATOM 790 O O . LEU A 1 104 ? -11.995 10.259 9.222 1.00 82.62 104 LEU A O 1
ATOM 794 N N . TRP A 1 105 ? -12.311 8.104 8.665 1.00 80.88 105 TRP A N 1
ATOM 795 C CA . TRP A 1 105 ? -12.859 8.395 7.340 1.00 80.88 105 TRP A CA 1
ATOM 796 C C . TRP A 1 105 ? -14.152 9.204 7.405 1.00 80.88 105 TRP A C 1
ATOM 798 O O . TRP A 1 105 ? -14.285 10.193 6.691 1.00 80.88 105 TRP A O 1
ATOM 808 N N . ASN A 1 106 ? -15.106 8.790 8.243 1.00 81.06 106 ASN A N 1
ATOM 809 C CA . ASN A 1 106 ? -16.402 9.460 8.328 1.00 81.06 106 ASN A CA 1
ATOM 810 C C . ASN A 1 106 ? -16.224 10.929 8.733 1.00 81.06 106 ASN A C 1
ATOM 812 O O . ASN A 1 106 ? -16.804 11.806 8.096 1.00 81.06 106 ASN A O 1
ATOM 816 N N . VAL A 1 107 ? -15.345 11.198 9.705 1.00 78.44 107 VAL A N 1
ATOM 817 C CA . VAL A 1 107 ? -14.989 12.565 10.116 1.00 78.44 107 VAL A CA 1
ATOM 818 C C . VAL A 1 107 ? -14.329 13.347 8.974 1.00 78.44 107 VAL A C 1
ATOM 820 O O . VAL A 1 107 ? -14.664 14.508 8.749 1.00 78.44 107 VAL A O 1
ATOM 823 N N . ALA A 1 108 ? -13.413 12.724 8.225 1.00 75.50 108 ALA A N 1
ATOM 824 C CA . ALA A 1 108 ? -12.756 13.368 7.086 1.00 75.50 108 ALA A CA 1
ATOM 825 C C . ALA A 1 108 ? -13.748 13.721 5.960 1.00 75.50 108 ALA A C 1
ATOM 827 O O . ALA A 1 108 ? -13.663 14.798 5.370 1.00 75.50 108 ALA A O 1
ATOM 828 N N . ARG A 1 109 ? -14.717 12.841 5.683 1.00 74.50 109 ARG A N 1
ATOM 829 C CA . ARG A 1 109 ? -15.755 13.063 4.668 1.00 74.50 109 ARG A CA 1
ATOM 830 C C . ARG A 1 109 ? -16.720 14.182 5.066 1.00 74.50 109 ARG A C 1
ATOM 832 O O . ARG A 1 109 ? -17.039 15.031 4.241 1.00 74.50 109 ARG A O 1
ATOM 839 N N . GLU A 1 110 ? -17.145 14.224 6.328 1.00 75.00 110 GLU A N 1
ATOM 840 C CA . GLU A 1 110 ? -18.035 15.279 6.837 1.00 75.00 110 GLU A CA 1
ATOM 841 C C . GLU A 1 110 ? -17.451 16.690 6.648 1.00 75.00 110 GLU A C 1
ATOM 843 O O . GLU A 1 110 ? -18.196 17.628 6.364 1.00 75.00 110 GLU A O 1
ATOM 848 N N . LEU A 1 111 ? -16.124 16.839 6.737 1.00 72.00 111 LEU A N 1
ATOM 849 C CA . LEU A 1 111 ? -15.427 18.097 6.447 1.00 72.00 111 LEU A CA 1
ATOM 850 C C . LEU A 1 111 ? -15.437 18.473 4.960 1.00 72.00 111 LEU A C 1
ATOM 852 O O . LEU A 1 111 ? -15.549 19.653 4.635 1.00 72.00 111 LEU A O 1
ATOM 856 N N . GLN A 1 112 ? -15.317 17.497 4.055 1.00 68.31 112 GLN A N 1
ATOM 857 C CA . GLN A 1 112 ? -15.377 17.751 2.610 1.00 68.31 112 GLN A CA 1
ATOM 858 C C . GLN A 1 112 ? -16.773 18.200 2.168 1.00 68.31 112 GLN A C 1
ATOM 860 O O . GLN A 1 112 ? -16.899 19.071 1.310 1.00 68.31 112 GLN A O 1
ATOM 865 N N . GLU A 1 113 ? -17.819 17.628 2.764 1.00 69.44 113 GLU A N 1
ATOM 866 C CA . GLU A 1 113 ? -19.213 17.955 2.447 1.00 69.44 113 GLU A CA 1
ATOM 867 C C . GLU A 1 113 ? -19.668 19.294 3.059 1.00 69.44 113 GLU A C 1
ATOM 869 O O . GLU A 1 113 ? -20.609 19.911 2.555 1.00 69.44 113 GLU A O 1
ATOM 874 N N . LYS A 1 114 ? -19.013 19.767 4.131 1.00 65.31 114 LYS A N 1
ATOM 875 C CA . LYS A 1 114 ? -19.339 21.027 4.825 1.00 65.31 114 LYS A CA 1
ATOM 876 C C . LYS A 1 114 ? -18.085 21.869 5.107 1.00 65.31 114 LYS A C 1
ATOM 878 O O . LYS A 1 114 ? -17.673 21.981 6.259 1.00 65.31 114 LYS A O 1
ATOM 883 N N . PRO A 1 115 ? -17.500 22.506 4.078 1.00 58.25 115 PRO A N 1
ATOM 884 C CA . PRO A 1 115 ? -16.285 23.307 4.234 1.00 58.25 115 PRO A CA 1
ATOM 885 C C . PRO A 1 115 ? -16.517 24.650 4.955 1.00 58.25 115 PRO A C 1
ATOM 887 O O . PRO A 1 115 ? -15.572 25.239 5.479 1.00 58.25 115 PRO A O 1
ATOM 890 N N . GLU A 1 116 ? -17.754 25.160 4.987 1.00 50.41 116 GLU A N 1
ATOM 891 C CA . GLU A 1 116 ? -18.076 26.449 5.610 1.00 50.41 116 GLU A CA 1
ATOM 892 C C . GLU A 1 116 ? -18.283 26.312 7.130 1.00 50.41 116 GLU A C 1
ATOM 894 O O . GLU A 1 116 ? -19.261 25.728 7.594 1.00 50.41 116 GLU A O 1
ATOM 899 N N . GLY A 1 117 ? -17.370 26.899 7.915 1.00 53.81 117 GLY A N 1
ATOM 900 C CA . GLY A 1 117 ? -17.538 27.113 9.362 1.00 53.81 117 GLY A CA 1
ATOM 901 C C . GLY A 1 117 ? -16.846 26.113 10.297 1.00 53.81 117 GLY A C 1
ATOM 902 O O . GLY A 1 117 ? -16.976 26.237 11.514 1.00 53.81 117 GLY A O 1
ATOM 903 N N . THR A 1 118 ? -16.085 25.144 9.789 1.00 53.66 118 THR A N 1
ATOM 904 C CA . THR A 1 118 ? -15.353 24.177 10.626 1.00 53.66 118 THR A CA 1
ATOM 905 C C . THR A 1 118 ? -13.928 24.632 10.951 1.00 53.66 118 THR A C 1
ATOM 907 O O . THR A 1 118 ? -12.953 24.059 10.478 1.00 53.66 118 THR A O 1
ATOM 910 N N . GLU A 1 119 ? -13.794 25.600 11.861 1.00 58.84 119 GLU A N 1
ATOM 911 C CA . GLU A 1 119 ? -12.548 25.881 12.609 1.00 58.84 119 GLU A CA 1
ATOM 912 C C . GLU A 1 119 ? -12.301 24.847 13.737 1.00 58.84 119 GLU A C 1
ATOM 914 O O . GLU A 1 119 ? -11.679 25.128 14.761 1.00 58.84 119 GLU A O 1
ATOM 919 N N . ASN A 1 120 ? -12.808 23.619 13.595 1.00 64.81 120 ASN A N 1
ATOM 920 C CA . ASN A 1 120 ? -12.646 22.582 14.609 1.00 64.81 120 ASN A CA 1
ATOM 921 C C . ASN A 1 120 ? -11.312 21.853 14.407 1.00 64.81 120 ASN A C 1
ATOM 923 O O . ASN A 1 120 ? -11.227 20.881 13.654 1.00 64.81 120 ASN A O 1
ATOM 927 N N . ALA A 1 121 ? -10.286 22.283 15.148 1.00 66.00 121 ALA A N 1
ATOM 928 C CA . ALA A 1 121 ? -8.963 21.651 15.184 1.00 66.00 121 ALA A CA 1
ATOM 929 C C . ALA A 1 121 ? -8.985 20.106 15.323 1.00 66.00 121 ALA A C 1
ATOM 931 O O . ALA A 1 121 ? -8.171 19.456 14.666 1.00 66.00 121 ALA A O 1
ATOM 932 N N . PRO A 1 122 ? -9.907 19.474 16.088 1.00 73.19 122 PRO A N 1
ATOM 933 C CA . PRO A 1 122 ? -9.977 18.011 16.173 1.00 73.19 122 PRO A CA 1
ATOM 934 C C . PRO A 1 122 ? -10.395 17.321 14.868 1.00 73.19 122 PRO A C 1
ATOM 936 O O . PRO A 1 122 ? -9.887 16.245 14.562 1.00 73.19 122 PRO A O 1
ATOM 939 N N . ALA A 1 123 ? -11.299 17.927 14.095 1.00 71.88 123 ALA A N 1
ATOM 940 C CA . ALA A 1 123 ? -11.765 17.356 12.834 1.00 71.88 123 ALA A CA 1
ATOM 941 C C . ALA A 1 123 ? -10.672 17.465 11.760 1.00 71.88 123 ALA A C 1
ATOM 943 O O . ALA A 1 123 ? -10.404 16.498 11.050 1.00 71.88 123 ALA A O 1
ATOM 944 N N . ILE A 1 124 ? -9.981 18.610 11.703 1.00 76.94 124 ILE A N 1
ATOM 945 C CA . ILE A 1 124 ? -8.825 18.817 10.818 1.00 76.94 124 ILE A CA 1
ATOM 946 C C . ILE A 1 124 ? -7.725 17.800 11.149 1.00 76.94 124 ILE A C 1
ATOM 948 O O . ILE A 1 124 ? -7.264 17.083 10.266 1.00 76.94 124 ILE A O 1
ATOM 952 N N . ALA A 1 125 ? -7.387 17.639 12.433 1.00 78.00 125 ALA A N 1
ATOM 953 C CA . ALA A 1 125 ? -6.405 16.648 12.869 1.00 78.00 125 ALA A CA 1
ATOM 954 C C . ALA A 1 125 ? -6.815 15.203 12.520 1.00 78.00 125 ALA A C 1
ATOM 956 O O . ALA A 1 125 ? -5.957 14.379 12.198 1.00 78.00 125 ALA A O 1
ATOM 957 N N . ALA A 1 126 ? -8.111 14.876 12.570 1.00 76.19 126 ALA A N 1
ATOM 958 C CA . ALA A 1 126 ? -8.621 13.572 12.151 1.00 76.19 126 ALA A CA 1
ATOM 959 C C . ALA A 1 126 ? -8.492 13.362 10.632 1.00 76.19 126 ALA A C 1
ATOM 961 O O . ALA A 1 126 ? -8.053 12.292 10.209 1.00 76.19 126 ALA A O 1
ATOM 962 N N . SER A 1 127 ? -8.794 14.386 9.828 1.00 79.38 127 SER A N 1
ATOM 963 C CA . SER A 1 127 ? -8.603 14.371 8.373 1.00 79.38 127 SER A CA 1
ATOM 964 C C . SER A 1 127 ? -7.129 14.207 7.991 1.00 79.38 127 SER A C 1
ATOM 966 O O . SER A 1 127 ? -6.790 13.322 7.206 1.00 79.38 127 SER A O 1
ATOM 968 N N . ASP A 1 128 ? -6.229 14.979 8.602 1.00 83.81 128 ASP A N 1
ATOM 969 C CA . ASP A 1 128 ? -4.784 14.881 8.356 1.00 83.81 128 ASP A CA 1
ATOM 970 C C . ASP A 1 128 ? -4.238 13.503 8.746 1.00 83.81 128 ASP A C 1
ATOM 972 O O . ASP A 1 128 ? -3.414 12.903 8.044 1.00 83.81 128 ASP A O 1
ATOM 976 N N . ARG A 1 129 ? -4.738 12.951 9.857 1.00 82.31 129 ARG A N 1
ATOM 977 C CA . ARG A 1 129 ? -4.398 11.597 10.297 1.00 82.31 129 ARG A CA 1
ATOM 978 C C . ARG A 1 129 ? -4.910 10.542 9.321 1.00 82.31 129 ARG A C 1
ATOM 980 O O . ARG A 1 129 ? -4.177 9.595 9.040 1.00 82.31 129 ARG A O 1
ATOM 987 N N . TYR A 1 130 ? -6.125 10.696 8.797 1.00 81.94 130 TYR A N 1
ATOM 988 C CA . TYR A 1 130 ? -6.666 9.812 7.767 1.00 81.94 130 TYR A CA 1
ATOM 989 C C . TYR A 1 130 ? -5.823 9.873 6.485 1.00 81.94 130 TYR A C 1
ATOM 991 O O . TYR A 1 130 ? -5.376 8.835 6.001 1.00 81.94 130 TYR A O 1
ATOM 999 N N . ALA A 1 131 ? -5.511 11.073 5.988 1.00 79.88 131 ALA A N 1
ATOM 1000 C CA . ALA A 1 131 ? -4.659 11.259 4.814 1.00 79.88 131 ALA A CA 1
ATOM 1001 C C . ALA A 1 131 ? -3.273 10.614 5.004 1.00 79.88 131 ALA A C 1
ATOM 1003 O O . ALA A 1 131 ? -2.779 9.915 4.119 1.00 79.88 131 ALA A O 1
ATOM 1004 N N . THR A 1 132 ? -2.686 10.764 6.195 1.00 85.31 132 THR A N 1
ATOM 1005 C CA . THR A 1 132 ? -1.423 10.107 6.560 1.00 85.31 132 THR A CA 1
ATOM 1006 C C . THR A 1 132 ? -1.551 8.581 6.535 1.00 85.31 132 THR A C 1
ATOM 1008 O O . THR A 1 132 ? -0.676 7.898 6.006 1.00 85.31 132 THR A O 1
ATOM 1011 N N . LEU A 1 133 ? -2.635 8.013 7.071 1.00 83.19 133 LEU A N 1
ATOM 1012 C CA . LEU A 1 133 ? -2.872 6.563 7.055 1.00 83.19 133 LEU A CA 1
ATOM 1013 C C . LEU A 1 133 ? -3.077 6.016 5.637 1.00 83.19 133 LEU A C 1
ATOM 1015 O O . LEU A 1 133 ? -2.623 4.911 5.354 1.00 83.19 133 LEU A O 1
ATOM 1019 N N . MET A 1 134 ? -3.703 6.788 4.746 1.00 80.12 134 MET A N 1
ATOM 1020 C CA . MET A 1 134 ? -4.016 6.357 3.380 1.00 80.12 134 MET A CA 1
ATOM 1021 C C . MET A 1 134 ? -2.856 6.479 2.387 1.00 80.12 134 MET A C 1
ATOM 1023 O O . MET A 1 134 ? -2.913 5.859 1.326 1.00 80.12 134 MET A O 1
ATOM 1027 N N . ALA A 1 135 ? -1.778 7.198 2.718 1.00 80.31 135 ALA A N 1
ATOM 1028 C CA . ALA A 1 135 ? -0.629 7.339 1.819 1.00 80.31 135 ALA A CA 1
ATOM 1029 C C . ALA A 1 135 ? 0.007 5.986 1.434 1.00 80.31 135 ALA A C 1
ATOM 1031 O O . ALA A 1 135 ? 0.275 5.750 0.257 1.00 80.31 135 ALA A O 1
ATOM 1032 N N . LEU A 1 136 ? 0.189 5.066 2.391 1.00 77.75 136 LEU A N 1
ATOM 1033 C CA . LEU A 1 136 ? 0.739 3.737 2.107 1.00 77.75 136 LEU A CA 1
ATOM 1034 C C . LEU A 1 136 ? -0.224 2.857 1.281 1.00 77.75 136 LEU A C 1
ATOM 1036 O O . LEU A 1 136 ? 0.223 2.320 0.272 1.00 77.75 136 LEU A O 1
ATOM 1040 N N . PRO A 1 137 ? -1.524 2.725 1.614 1.00 76.94 137 PRO A N 1
ATOM 1041 C CA . PRO A 1 137 ? -2.503 2.078 0.737 1.00 76.94 137 PRO A CA 1
ATOM 1042 C C . PRO A 1 137 ? -2.534 2.621 -0.699 1.00 76.94 137 PRO A C 1
ATOM 1044 O O . PRO A 1 137 ? -2.625 1.832 -1.635 1.00 76.94 137 PRO A O 1
ATOM 1047 N N . ASN A 1 138 ? -2.417 3.937 -0.893 1.00 76.44 138 ASN A N 1
ATOM 1048 C CA . ASN A 1 138 ? -2.403 4.546 -2.231 1.00 76.44 138 ASN A CA 1
ATOM 1049 C C . ASN A 1 138 ? -1.125 4.202 -3.014 1.00 76.44 138 ASN A C 1
ATOM 1051 O O . ASN A 1 138 ? -1.172 3.949 -4.220 1.00 76.44 138 ASN A O 1
ATOM 1055 N N . TRP A 1 139 ? 0.020 4.131 -2.331 1.00 81.31 139 TRP A N 1
ATOM 1056 C CA . TRP A 1 139 ? 1.246 3.604 -2.933 1.00 81.31 139 TRP A CA 1
ATOM 1057 C C . TRP A 1 139 ? 1.078 2.128 -3.333 1.00 81.31 139 TRP A C 1
ATOM 1059 O O . TRP A 1 139 ? 1.400 1.753 -4.460 1.00 81.31 139 TRP A O 1
ATOM 1069 N N . ILE A 1 140 ? 0.488 1.301 -2.460 1.00 77.50 140 ILE A N 1
ATOM 1070 C CA . ILE A 1 140 ? 0.221 -0.118 -2.747 1.00 77.50 140 ILE A CA 1
ATOM 1071 C C . ILE A 1 140 ? -0.715 -0.274 -3.959 1.00 77.50 140 ILE A C 1
ATOM 1073 O O . ILE A 1 140 ? -0.482 -1.132 -4.808 1.00 77.50 140 ILE A O 1
ATOM 1077 N N . GLU A 1 141 ? -1.746 0.564 -4.080 1.00 77.12 141 GLU A N 1
ATOM 1078 C CA . GLU A 1 141 ? -2.640 0.591 -5.244 1.00 77.12 141 GLU A CA 1
ATOM 1079 C C . GLU A 1 141 ? -1.871 0.863 -6.544 1.00 77.12 141 GLU A C 1
ATOM 1081 O O . GLU A 1 141 ? -2.041 0.145 -7.534 1.00 77.12 141 GLU A O 1
ATOM 1086 N N . THR A 1 142 ? -0.990 1.864 -6.523 1.00 77.88 142 THR A N 1
ATOM 1087 C CA . THR A 1 142 ? -0.155 2.236 -7.671 1.00 77.88 142 THR A CA 1
ATOM 1088 C C . THR A 1 142 ? 0.731 1.067 -8.096 1.00 77.88 142 THR A C 1
ATOM 1090 O O . THR A 1 142 ? 0.761 0.702 -9.272 1.00 77.88 142 THR A O 1
ATOM 1093 N N . VAL A 1 143 ? 1.383 0.410 -7.135 1.00 78.12 143 VAL A N 1
ATOM 1094 C CA . VAL A 1 143 ? 2.177 -0.801 -7.377 1.00 78.12 143 VAL A CA 1
ATOM 1095 C C . VAL A 1 143 ? 1.310 -1.924 -7.963 1.00 78.12 143 VAL A C 1
ATOM 1097 O O . VAL A 1 143 ? 1.688 -2.536 -8.963 1.00 78.12 143 VAL A O 1
ATOM 1100 N N . GLY A 1 144 ? 0.117 -2.160 -7.410 1.00 77.06 144 GLY A N 1
ATOM 1101 C CA . GLY A 1 144 ? -0.821 -3.175 -7.898 1.00 77.06 144 GLY A CA 1
ATOM 1102 C C . GLY A 1 144 ? -1.267 -2.936 -9.341 1.00 77.06 144 GLY A C 1
ATOM 1103 O O . GLY A 1 144 ? -1.276 -3.863 -10.151 1.00 77.06 144 GLY A O 1
ATOM 1104 N N . MET A 1 145 ? -1.561 -1.684 -9.693 1.00 81.88 145 MET A N 1
ATOM 1105 C CA . MET A 1 145 ? -1.899 -1.279 -11.059 1.00 81.88 145 MET A CA 1
ATOM 1106 C C . MET A 1 145 ? -0.754 -1.567 -12.042 1.00 81.88 145 MET A C 1
ATOM 1108 O O . MET A 1 145 ? -0.995 -2.069 -13.142 1.00 81.88 145 MET A O 1
ATOM 1112 N N . LEU A 1 146 ? 0.488 -1.258 -11.656 1.00 81.62 146 LEU A N 1
ATOM 1113 C CA . LEU A 1 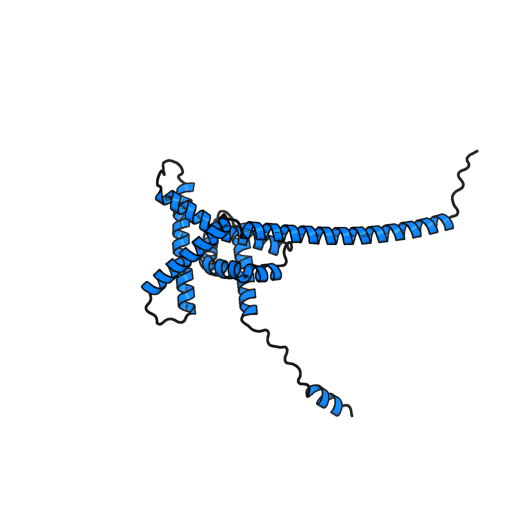146 ? 1.673 -1.478 -12.488 1.00 81.62 146 LEU A CA 1
ATOM 1114 C C . LEU A 1 146 ? 1.955 -2.973 -12.694 1.00 81.62 146 LEU A C 1
ATOM 1116 O O . LEU A 1 146 ? 2.242 -3.385 -13.819 1.00 81.62 146 LEU A O 1
ATOM 1120 N N . CYS A 1 147 ? 1.800 -3.789 -11.649 1.00 80.75 147 CYS A N 1
ATOM 1121 C CA . CYS A 1 147 ? 1.892 -5.247 -11.749 1.00 80.75 147 CYS A CA 1
ATOM 1122 C C . CYS A 1 147 ? 0.804 -5.826 -12.666 1.00 80.75 147 CYS A C 1
ATOM 1124 O O . CYS A 1 147 ? 1.101 -6.639 -13.533 1.00 80.75 147 CYS A O 1
ATOM 1126 N N . ARG A 1 148 ? -0.450 -5.372 -12.537 1.00 81.31 148 ARG A N 1
ATOM 1127 C CA . ARG A 1 148 ? -1.573 -5.842 -13.370 1.00 81.31 148 ARG A CA 1
ATOM 1128 C C . ARG A 1 148 ? -1.416 -5.497 -14.855 1.00 81.31 148 ARG A C 1
ATOM 1130 O O . ARG A 1 148 ? -2.013 -6.152 -15.704 1.00 81.31 148 ARG A O 1
ATOM 1137 N N . ARG A 1 149 ? -0.646 -4.454 -15.173 1.00 79.50 149 ARG A N 1
ATOM 1138 C CA . ARG A 1 149 ? -0.324 -4.039 -16.548 1.00 79.50 149 ARG A CA 1
ATOM 1139 C C . ARG A 1 149 ? 0.962 -4.673 -17.089 1.00 79.50 149 ARG A C 1
ATOM 1141 O O . ARG A 1 149 ? 1.459 -4.210 -18.112 1.00 79.50 149 ARG A O 1
ATOM 1148 N N . ASP A 1 150 ? 1.517 -5.668 -16.397 1.00 79.88 150 ASP A N 1
ATOM 1149 C CA . ASP A 1 150 ? 2.780 -6.339 -16.738 1.00 79.88 150 ASP A CA 1
ATOM 1150 C C . ASP A 1 150 ? 3.991 -5.386 -16.847 1.00 79.88 150 ASP A C 1
ATOM 1152 O O . ASP A 1 150 ? 5.025 -5.709 -17.441 1.00 79.88 150 ASP A O 1
ATOM 1156 N N . LEU A 1 151 ? 3.891 -4.192 -16.247 1.00 79.31 151 LEU A N 1
ATOM 1157 C CA . LEU A 1 151 ? 4.980 -3.212 -16.216 1.00 79.31 151 LEU A CA 1
ATOM 1158 C C . LEU A 1 151 ? 6.011 -3.567 -15.141 1.00 79.31 151 LEU A C 1
ATOM 1160 O O . LEU A 1 151 ? 7.202 -3.292 -15.311 1.00 79.31 151 LEU A O 1
ATOM 1164 N N . LEU A 1 152 ? 5.560 -4.230 -14.074 1.00 78.31 152 LEU A N 1
ATOM 1165 C CA . LEU A 1 152 ? 6.399 -4.776 -13.017 1.00 78.31 152 LEU A CA 1
ATOM 1166 C C . LEU A 1 152 ? 6.162 -6.279 -12.851 1.00 78.31 152 LEU A C 1
ATOM 1168 O O . LEU A 1 152 ? 5.009 -6.717 -12.841 1.00 78.31 152 LEU A O 1
ATOM 1172 N N . PRO A 1 153 ? 7.228 -7.075 -12.682 1.00 80.75 153 PRO A N 1
ATOM 1173 C CA . PRO A 1 153 ? 7.098 -8.471 -12.294 1.00 80.75 153 PRO A CA 1
ATOM 1174 C C . PRO A 1 153 ? 6.541 -8.565 -10.869 1.00 80.75 153 PRO A C 1
ATOM 1176 O O . PRO A 1 153 ? 7.156 -8.107 -9.907 1.00 80.75 153 PRO A O 1
ATOM 1179 N N . LYS A 1 154 ? 5.357 -9.167 -10.739 1.00 82.81 154 LYS A N 1
ATOM 1180 C CA . LYS A 1 154 ? 4.650 -9.270 -9.456 1.00 82.81 154 LYS A CA 1
ATOM 1181 C C . LYS A 1 154 ? 5.435 -10.030 -8.381 1.00 82.81 154 LYS A C 1
ATOM 1183 O O . LYS A 1 154 ? 5.337 -9.674 -7.215 1.00 82.81 154 LYS A O 1
ATOM 1188 N N . GLU A 1 155 ? 6.193 -11.056 -8.771 1.00 82.50 155 GLU A N 1
ATOM 1189 C CA . GLU A 1 155 ? 6.972 -11.890 -7.846 1.00 82.50 155 GLU A CA 1
ATOM 1190 C C . GLU A 1 155 ? 8.100 -11.074 -7.209 1.00 82.50 155 GLU A C 1
ATOM 1192 O O . GLU A 1 155 ? 8.140 -10.969 -5.987 1.00 82.50 155 GLU A O 1
ATOM 1197 N N . ASP A 1 156 ? 8.907 -10.379 -8.019 1.00 79.12 156 ASP A N 1
ATOM 1198 C CA . ASP A 1 156 ? 9.984 -9.512 -7.522 1.00 79.12 156 ASP A CA 1
ATOM 1199 C C . ASP A 1 156 ? 9.448 -8.411 -6.595 1.00 79.12 156 ASP A C 1
ATOM 1201 O O . ASP A 1 156 ? 10.045 -8.110 -5.566 1.00 79.12 156 ASP A O 1
ATOM 1205 N N . VAL A 1 157 ? 8.300 -7.810 -6.930 1.00 80.06 157 VAL A N 1
ATOM 1206 C CA . VAL A 1 157 ? 7.669 -6.774 -6.096 1.00 80.06 157 VAL A CA 1
ATOM 1207 C C . VAL A 1 157 ? 7.212 -7.336 -4.750 1.00 80.06 157 VAL A C 1
ATOM 1209 O O . VAL A 1 157 ? 7.449 -6.714 -3.713 1.00 80.06 157 VAL A O 1
ATOM 1212 N N . LEU A 1 158 ? 6.544 -8.493 -4.754 1.00 82.44 158 LEU A N 1
ATOM 1213 C CA . LEU A 1 158 ? 6.081 -9.142 -3.528 1.00 82.44 158 LEU A CA 1
ATOM 1214 C C . LEU A 1 158 ? 7.249 -9.618 -2.665 1.00 82.44 158 LEU A C 1
ATOM 1216 O O . LEU A 1 158 ? 7.136 -9.537 -1.448 1.00 82.44 158 LEU A O 1
ATOM 1220 N N . ASP A 1 159 ? 8.354 -10.056 -3.270 1.00 81.25 159 ASP A N 1
ATOM 1221 C CA . ASP A 1 159 ? 9.584 -10.425 -2.568 1.00 81.25 159 ASP A CA 1
ATOM 1222 C C . ASP A 1 159 ? 10.277 -9.204 -1.941 1.00 81.25 159 ASP A C 1
ATOM 1224 O O . ASP A 1 159 ? 10.642 -9.243 -0.766 1.00 81.25 159 ASP A O 1
ATOM 1228 N N . LEU A 1 160 ? 10.442 -8.112 -2.699 1.00 76.88 160 LEU A N 1
ATOM 1229 C CA . LEU A 1 160 ? 11.139 -6.898 -2.247 1.00 76.88 160 LEU A CA 1
ATOM 1230 C C . LEU A 1 160 ? 10.402 -6.178 -1.116 1.00 76.88 160 LEU A C 1
ATOM 1232 O O . LEU A 1 160 ? 11.027 -5.628 -0.210 1.00 76.88 160 LEU A O 1
ATOM 1236 N N . TYR A 1 161 ? 9.072 -6.183 -1.168 1.00 75.50 161 TYR A N 1
ATOM 1237 C CA . TYR A 1 161 ? 8.222 -5.424 -0.256 1.00 75.50 161 TYR A CA 1
ATOM 1238 C C . TYR A 1 161 ? 7.347 -6.312 0.623 1.00 75.50 161 TYR A C 1
ATOM 1240 O O . TYR A 1 161 ? 6.308 -5.856 1.111 1.00 75.50 161 TYR A O 1
ATOM 1248 N N . ASP A 1 162 ? 7.753 -7.563 0.847 1.00 79.75 162 ASP A N 1
ATOM 1249 C CA . ASP A 1 162 ? 6.921 -8.579 1.492 1.00 79.75 162 ASP A CA 1
ATOM 1250 C C . ASP A 1 162 ? 6.369 -8.104 2.848 1.00 79.75 162 ASP A C 1
ATOM 1252 O O . ASP A 1 162 ? 5.158 -8.120 3.075 1.00 79.75 162 ASP A O 1
ATOM 1256 N N . GLU A 1 163 ? 7.218 -7.570 3.725 1.00 71.62 163 GLU A N 1
ATOM 1257 C CA . GLU A 1 163 ? 6.824 -7.133 5.059 1.00 71.62 163 GLU A CA 1
ATOM 1258 C C . GLU A 1 163 ? 5.884 -5.929 5.014 1.00 71.62 163 GLU A C 1
ATOM 1260 O O . GLU A 1 163 ? 4.980 -5.821 5.848 1.00 71.62 163 GLU A O 1
ATOM 1265 N N . ALA A 1 164 ? 6.081 -5.028 4.051 1.00 71.44 164 ALA A N 1
ATOM 1266 C CA . ALA A 1 164 ? 5.302 -3.807 3.922 1.00 71.44 164 ALA A CA 1
ATOM 1267 C C . ALA A 1 164 ? 3.945 -4.067 3.261 1.00 71.44 164 ALA A C 1
ATOM 1269 O O . ALA A 1 164 ? 2.924 -3.632 3.794 1.00 71.44 164 ALA A O 1
ATOM 1270 N N . ILE A 1 165 ? 3.915 -4.804 2.150 1.00 76.25 165 ILE A N 1
ATOM 1271 C CA . ILE A 1 165 ? 2.693 -5.111 1.404 1.00 76.25 165 ILE A CA 1
ATOM 1272 C C . ILE A 1 165 ? 1.852 -6.116 2.189 1.00 76.25 165 ILE A C 1
ATOM 1274 O O . ILE A 1 165 ? 0.690 -5.832 2.471 1.00 76.25 165 ILE A O 1
ATOM 1278 N N . ILE A 1 166 ? 2.414 -7.247 2.634 1.00 75.12 166 ILE A N 1
ATOM 1279 C CA . ILE A 1 166 ? 1.624 -8.307 3.282 1.00 75.12 166 ILE A CA 1
ATOM 1280 C C . ILE A 1 166 ? 1.012 -7.808 4.592 1.00 75.12 166 ILE A C 1
ATOM 1282 O O . ILE A 1 166 ? -0.188 -7.992 4.813 1.00 75.12 166 ILE A O 1
ATOM 1286 N N . ARG A 1 167 ? 1.794 -7.161 5.471 1.00 72.88 167 ARG A N 1
ATOM 1287 C CA . ARG A 1 167 ? 1.261 -6.680 6.760 1.00 72.88 167 ARG A CA 1
ATOM 1288 C C . ARG A 1 167 ? 0.224 -5.582 6.567 1.00 72.88 167 ARG A C 1
ATOM 1290 O O . ARG A 1 167 ? -0.825 -5.636 7.203 1.00 72.88 167 ARG A O 1
ATOM 1297 N N . THR A 1 168 ? 0.496 -4.611 5.696 1.00 71.19 168 THR A N 1
ATOM 1298 C CA . THR A 1 168 ? -0.438 -3.505 5.449 1.00 71.19 168 THR A CA 1
ATOM 1299 C C . THR A 1 168 ? -1.732 -4.022 4.842 1.00 71.19 168 THR A C 1
ATOM 1301 O O . THR A 1 168 ? -2.797 -3.757 5.384 1.00 71.19 168 THR A O 1
ATOM 1304 N N . MET A 1 169 ? -1.656 -4.841 3.797 1.00 74.50 169 MET A N 1
ATOM 1305 C CA . MET A 1 169 ? -2.848 -5.382 3.145 1.00 74.50 169 MET A CA 1
ATOM 1306 C C . MET A 1 169 ? -3.673 -6.270 4.082 1.00 74.50 169 MET A C 1
ATOM 1308 O O . MET A 1 169 ? -4.897 -6.190 4.069 1.00 74.50 169 MET A O 1
ATOM 1312 N N . THR A 1 170 ? -3.026 -7.036 4.966 1.00 71.81 170 THR A N 1
ATOM 1313 C CA . THR A 1 170 ? -3.731 -7.816 6.001 1.00 71.81 170 THR A CA 1
ATOM 1314 C C . THR A 1 170 ? -4.453 -6.910 7.004 1.00 71.81 170 THR A C 1
ATOM 1316 O O . THR A 1 170 ? -5.598 -7.171 7.358 1.00 71.81 170 THR A O 1
ATOM 1319 N N . ASN A 1 171 ? -3.816 -5.825 7.455 1.00 69.75 171 ASN A N 1
ATOM 1320 C CA . ASN A 1 171 ? -4.430 -4.897 8.413 1.00 69.75 171 ASN A CA 1
ATOM 1321 C C . ASN A 1 171 ? -5.594 -4.108 7.796 1.00 69.75 171 ASN A C 1
ATOM 1323 O O . ASN A 1 171 ? -6.571 -3.815 8.479 1.00 69.75 171 ASN A O 1
ATOM 1327 N N . PHE A 1 172 ? -5.498 -3.785 6.506 1.00 71.88 172 PHE A N 1
ATOM 1328 C CA . PHE A 1 172 ? -6.517 -3.042 5.768 1.00 71.88 172 PHE A CA 1
ATOM 1329 C C . PHE A 1 172 ? -7.595 -3.937 5.140 1.00 71.88 172 PHE A C 1
ATOM 1331 O O . PHE A 1 172 ? -8.554 -3.407 4.584 1.00 71.88 172 PHE A O 1
ATOM 1338 N N . GLU A 1 173 ? -7.491 -5.266 5.236 1.00 74.12 173 GLU A N 1
ATOM 1339 C CA . GLU A 1 173 ? -8.410 -6.208 4.585 1.00 74.12 173 GLU A CA 1
ATOM 1340 C C . GLU A 1 173 ? -9.878 -5.904 4.905 1.00 74.12 173 GLU A C 1
ATOM 1342 O O . GLU A 1 173 ? -10.677 -5.706 3.987 1.00 74.12 173 GLU A O 1
ATOM 1347 N N . SER A 1 174 ? -10.247 -5.799 6.186 1.00 68.12 174 SER A N 1
ATOM 1348 C CA . SER A 1 174 ? -11.649 -5.561 6.548 1.00 68.12 174 SER A CA 1
ATOM 1349 C C . SER A 1 174 ? -12.122 -4.168 6.129 1.00 68.12 174 SER A C 1
ATOM 1351 O O . SER A 1 174 ? -13.294 -4.007 5.794 1.00 68.12 174 SER A O 1
ATOM 1353 N N . HIS A 1 175 ? -11.231 -3.173 6.073 1.00 69.88 175 HIS A N 1
ATOM 1354 C CA . HIS A 1 175 ? -11.548 -1.855 5.525 1.00 69.88 175 HIS A CA 1
ATOM 1355 C C . HIS A 1 175 ? -11.807 -1.927 4.013 1.00 69.88 175 HIS A C 1
ATOM 1357 O O . HIS A 1 175 ? -12.848 -1.463 3.558 1.00 69.88 175 HIS A O 1
ATOM 1363 N N . ILE A 1 176 ? -10.935 -2.583 3.242 1.00 69.56 176 ILE A N 1
ATOM 1364 C CA . ILE A 1 176 ? -11.103 -2.791 1.792 1.00 69.56 176 ILE A CA 1
ATOM 1365 C C . ILE A 1 176 ? -12.403 -3.561 1.496 1.00 69.56 176 ILE A C 1
ATOM 1367 O O . ILE A 1 176 ? -13.134 -3.234 0.556 1.00 69.56 176 ILE A O 1
ATOM 1371 N N . VAL A 1 177 ? -12.725 -4.576 2.303 1.00 69.88 177 VAL A N 1
ATOM 1372 C CA . VAL A 1 177 ? -13.979 -5.337 2.187 1.00 69.88 177 VAL A CA 1
ATOM 1373 C C . VAL A 1 177 ? -15.185 -4.447 2.484 1.00 69.88 177 VAL A C 1
ATOM 1375 O O . VAL A 1 177 ? -16.095 -4.387 1.658 1.00 69.88 177 VAL A O 1
ATOM 1378 N N . THR A 1 178 ? -15.167 -3.727 3.611 1.00 65.69 178 THR A N 1
ATOM 1379 C CA . THR A 1 178 ? -16.257 -2.830 4.035 1.00 65.69 178 THR A CA 1
ATOM 1380 C C . THR A 1 178 ? -16.515 -1.756 2.982 1.00 65.69 178 THR A C 1
ATOM 1382 O O . THR A 1 178 ? -17.637 -1.623 2.498 1.00 65.69 178 THR A O 1
ATOM 1385 N N . ARG A 1 179 ? -15.469 -1.054 2.531 1.00 64.88 179 ARG A N 1
ATOM 1386 C CA . ARG A 1 179 ? -15.591 0.013 1.527 1.00 64.88 179 ARG A CA 1
ATOM 1387 C C . ARG A 1 179 ? -16.101 -0.478 0.197 1.00 64.88 179 ARG A C 1
ATOM 1389 O O . ARG A 1 179 ? -16.901 0.185 -0.442 1.00 64.88 179 ARG A O 1
ATOM 1396 N N . GLY A 1 180 ? -15.710 -1.675 -0.199 1.00 60.53 180 GLY A N 1
ATOM 1397 C CA . GLY A 1 180 ? -16.205 -2.225 -1.441 1.00 60.53 180 GLY A CA 1
ATOM 1398 C C . GLY A 1 180 ? -17.599 -2.845 -1.373 1.00 60.53 180 GLY A C 1
ATOM 1399 O O . GLY A 1 180 ? -18.037 -3.407 -2.376 1.00 60.53 180 GLY A O 1
ATOM 1400 N N . SER A 1 181 ? -18.259 -2.785 -0.214 1.00 62.69 181 SER A N 1
ATOM 1401 C CA . SER A 1 181 ? -19.688 -3.074 -0.050 1.00 62.69 181 SER A CA 1
ATOM 1402 C C . SER A 1 181 ? -20.546 -1.804 0.038 1.00 62.69 181 SER A C 1
ATOM 1404 O O . SER A 1 181 ? -21.752 -1.869 -0.189 1.00 62.69 181 SER A O 1
ATOM 1406 N N . GLU A 1 182 ? -19.931 -0.646 0.297 1.00 61.72 182 GLU A N 1
ATOM 1407 C CA . GLU A 1 182 ? -20.582 0.660 0.228 1.00 61.72 182 GLU A CA 1
ATOM 1408 C C . GLU A 1 182 ? -20.644 1.098 -1.244 1.00 61.72 182 GLU A C 1
ATOM 1410 O O . GLU A 1 182 ? -19.627 1.420 -1.856 1.00 61.72 182 GLU A O 1
ATOM 1415 N N . GLN A 1 183 ? -21.834 1.068 -1.851 1.00 52.53 183 GLN A N 1
ATOM 1416 C CA . GLN A 1 183 ? -22.049 1.660 -3.173 1.00 52.53 183 GLN A CA 1
ATOM 1417 C C . GLN A 1 183 ? -22.758 3.017 -3.065 1.00 52.53 183 GLN A C 1
ATOM 1419 O O . GLN A 1 183 ? -23.753 3.103 -2.340 1.00 52.53 183 GLN A O 1
ATOM 1424 N N . PRO A 1 184 ? -22.337 4.034 -3.843 1.00 52.34 184 PRO A N 1
ATOM 1425 C CA . PRO A 1 184 ? -21.134 4.090 -4.684 1.00 52.34 184 PRO A CA 1
ATOM 1426 C C . PRO A 1 184 ? -19.896 4.557 -3.892 1.00 52.34 184 PRO A C 1
ATOM 1428 O O . PRO A 1 184 ? -19.961 5.537 -3.158 1.00 52.34 184 PRO A O 1
ATOM 1431 N N . TYR A 1 185 ? -18.763 3.868 -4.065 1.00 56.91 185 TYR A N 1
ATOM 1432 C CA . TYR A 1 185 ? -17.456 4.341 -3.598 1.00 56.91 185 TYR A CA 1
ATOM 1433 C C . TYR A 1 185 ? -16.850 5.273 -4.655 1.00 56.91 185 TYR A C 1
ATOM 1435 O O . TYR A 1 185 ? -16.830 4.918 -5.836 1.00 56.91 185 TYR A O 1
ATOM 1443 N N . ASP A 1 186 ? -16.339 6.435 -4.240 1.00 60.50 186 ASP A N 1
ATOM 1444 C CA . ASP A 1 186 ? -15.929 7.518 -5.151 1.00 60.50 186 ASP A CA 1
ATOM 1445 C C . ASP A 1 186 ? -14.810 7.124 -6.132 1.00 60.50 186 ASP A C 1
ATOM 1447 O O . ASP A 1 186 ? -14.719 7.682 -7.225 1.00 60.50 186 ASP A O 1
ATOM 1451 N N . ASN A 1 187 ? -13.976 6.135 -5.784 1.00 65.44 187 ASN A N 1
ATOM 1452 C CA . ASN A 1 187 ? -12.924 5.619 -6.662 1.00 65.44 187 ASN A CA 1
ATOM 1453 C C . ASN A 1 187 ? -12.981 4.082 -6.808 1.00 65.44 187 ASN A C 1
ATOM 1455 O O . ASN A 1 187 ? -12.296 3.355 -6.080 1.00 65.44 187 ASN A O 1
ATOM 1459 N N . PRO A 1 188 ? -13.771 3.550 -7.757 1.00 66.75 188 PRO A N 1
ATOM 1460 C CA . PRO A 1 188 ? -13.915 2.106 -7.945 1.00 66.75 188 PRO A CA 1
ATOM 1461 C C . PRO A 1 188 ? -12.627 1.420 -8.434 1.00 66.75 188 PRO A C 1
ATOM 1463 O O . PRO A 1 188 ? -12.418 0.244 -8.136 1.00 66.75 188 PRO A O 1
ATOM 1466 N N . LEU A 1 189 ? -11.744 2.145 -9.134 1.00 69.75 189 LEU A N 1
ATOM 1467 C CA . LEU A 1 189 ? -10.469 1.613 -9.635 1.00 69.75 189 LEU A CA 1
ATOM 1468 C C . LEU A 1 189 ? -9.476 1.347 -8.500 1.00 69.75 189 LEU A C 1
ATOM 1470 O O . LEU A 1 189 ? -8.804 0.314 -8.509 1.00 69.75 189 LEU A O 1
ATOM 1474 N N . TRP A 1 190 ? -9.444 2.232 -7.497 1.00 71.25 190 TRP A N 1
ATOM 1475 C CA . TRP A 1 190 ? -8.631 2.043 -6.294 1.00 71.25 190 TRP A CA 1
ATOM 1476 C C . TRP A 1 190 ? -8.961 0.722 -5.604 1.00 71.25 190 TRP A C 1
ATOM 1478 O O . TRP A 1 190 ? -8.090 -0.105 -5.326 1.00 71.25 190 TRP A O 1
ATOM 1488 N N . LEU A 1 191 ? -10.255 0.491 -5.399 1.00 71.38 191 LEU A N 1
ATOM 1489 C CA . LEU A 1 191 ? -10.759 -0.687 -4.714 1.00 71.38 191 LEU A CA 1
ATOM 1490 C C . LEU A 1 191 ? -10.422 -1.974 -5.481 1.00 71.38 191 LEU A C 1
ATOM 1492 O O . LEU A 1 191 ? -10.058 -2.982 -4.877 1.00 71.38 191 LEU A O 1
ATOM 1496 N N . GLU A 1 192 ? -10.538 -1.950 -6.808 1.00 77.88 192 GLU A N 1
ATOM 1497 C CA . GLU A 1 192 ? -10.240 -3.095 -7.667 1.00 77.88 192 GLU A CA 1
ATOM 1498 C C . GLU A 1 192 ? -8.752 -3.477 -7.620 1.00 77.88 192 GLU A C 1
ATOM 1500 O O . GLU A 1 192 ? -8.421 -4.648 -7.423 1.00 77.88 192 GLU A O 1
ATOM 1505 N N . ASN A 1 193 ? -7.855 -2.494 -7.733 1.00 78.44 193 ASN A N 1
ATOM 1506 C CA . ASN A 1 193 ? -6.408 -2.720 -7.713 1.00 78.44 193 ASN A CA 1
ATOM 1507 C C . ASN A 1 193 ? -5.917 -3.178 -6.334 1.00 78.44 193 ASN A C 1
ATOM 1509 O O . ASN A 1 193 ? -5.149 -4.139 -6.239 1.00 78.44 193 ASN A O 1
ATOM 1513 N N . ALA A 1 194 ? -6.402 -2.545 -5.261 1.00 73.75 194 ALA A N 1
ATOM 1514 C CA . ALA A 1 194 ? -6.075 -2.937 -3.894 1.00 73.75 194 ALA A CA 1
ATOM 1515 C C . ALA A 1 194 ? -6.555 -4.367 -3.588 1.00 73.75 194 ALA A C 1
ATOM 1517 O O . ALA A 1 194 ? -5.808 -5.168 -3.030 1.00 73.75 194 ALA A O 1
ATOM 1518 N N . ARG A 1 195 ? -7.777 -4.731 -4.003 1.00 78.38 195 ARG A N 1
ATOM 1519 C CA . ARG A 1 195 ? -8.300 -6.100 -3.852 1.00 78.38 195 ARG A CA 1
ATOM 1520 C C . ARG A 1 195 ? -7.479 -7.122 -4.623 1.00 78.38 195 ARG A C 1
ATOM 1522 O O . ARG A 1 195 ? -7.173 -8.177 -4.079 1.00 78.38 195 ARG A O 1
ATOM 1529 N N . TRP A 1 196 ? -7.119 -6.817 -5.866 1.00 86.12 196 TRP A N 1
ATOM 1530 C CA . TRP A 1 196 ? -6.297 -7.718 -6.666 1.00 86.12 196 TRP A CA 1
ATOM 1531 C C . TRP A 1 196 ? -4.953 -7.996 -5.978 1.00 86.12 196 TRP A C 1
ATOM 1533 O O . TRP A 1 196 ? -4.591 -9.154 -5.772 1.00 86.12 196 TRP A O 1
ATOM 1543 N N . LEU A 1 197 ? -4.259 -6.947 -5.529 1.00 82.44 197 LEU A N 1
ATOM 1544 C CA . LEU A 1 197 ? -2.959 -7.102 -4.882 1.00 82.44 197 LEU A CA 1
ATOM 1545 C C . LEU A 1 197 ? -3.057 -7.774 -3.500 1.00 82.44 197 LEU A C 1
ATOM 1547 O O . LEU A 1 197 ? -2.144 -8.502 -3.112 1.00 82.44 197 LEU A O 1
ATOM 1551 N N . LEU A 1 198 ? -4.170 -7.596 -2.775 1.00 82.62 198 LEU A N 1
ATOM 1552 C CA . LEU A 1 198 ? -4.455 -8.330 -1.535 1.00 82.62 198 LEU A CA 1
ATOM 1553 C C . LEU A 1 198 ? -4.468 -9.844 -1.773 1.00 82.62 198 LEU A C 1
ATOM 1555 O O . LEU A 1 198 ? -3.860 -10.597 -1.011 1.00 82.62 198 LEU A O 1
ATOM 1559 N N . GLU A 1 199 ? -5.169 -10.292 -2.814 1.00 86.31 199 GLU A N 1
ATOM 1560 C CA . GLU A 1 199 ? -5.302 -11.716 -3.129 1.00 86.31 199 GLU A CA 1
ATOM 1561 C C . GLU A 1 199 ? -3.979 -12.323 -3.614 1.00 86.31 199 GLU A C 1
ATOM 1563 O O . GLU A 1 199 ? -3.617 -13.430 -3.197 1.00 86.31 199 GLU A O 1
ATOM 1568 N N . GLU A 1 200 ? -3.199 -11.580 -4.403 1.00 88.06 200 GLU A N 1
ATOM 1569 C CA . GLU A 1 200 ? -1.836 -11.978 -4.778 1.00 88.06 200 GLU A CA 1
ATOM 1570 C C . GLU A 1 200 ? -0.933 -12.094 -3.535 1.00 88.06 200 GLU A C 1
ATOM 1572 O O . GLU A 1 200 ? -0.269 -13.115 -3.347 1.00 88.06 200 GLU A O 1
ATOM 1577 N N . ALA A 1 201 ? -0.974 -11.120 -2.617 1.00 84.12 201 ALA A N 1
ATOM 1578 C CA . ALA A 1 201 ? -0.184 -11.141 -1.383 1.00 84.12 201 ALA A CA 1
ATOM 1579 C C . ALA A 1 201 ? -0.565 -12.305 -0.447 1.00 84.12 201 ALA A C 1
ATOM 1581 O O . ALA A 1 201 ? 0.310 -12.947 0.145 1.00 84.12 201 ALA A O 1
ATOM 1582 N N . LYS A 1 202 ? -1.861 -12.626 -0.322 1.00 84.88 202 LYS A N 1
ATOM 1583 C CA . LYS A 1 202 ? -2.334 -13.804 0.429 1.00 84.88 202 LYS A CA 1
ATOM 1584 C C . LYS A 1 202 ? -1.833 -15.102 -0.193 1.00 84.88 202 LYS A C 1
ATOM 1586 O O . LYS A 1 202 ? -1.366 -15.985 0.531 1.00 84.88 202 LYS A O 1
ATOM 1591 N N . THR A 1 203 ? -1.924 -15.210 -1.517 1.00 86.75 203 THR A N 1
ATOM 1592 C CA . THR A 1 203 ? -1.475 -16.384 -2.272 1.00 86.75 203 THR A CA 1
ATOM 1593 C C . THR A 1 203 ? 0.023 -16.596 -2.092 1.00 86.75 203 THR A C 1
ATOM 1595 O O . THR A 1 203 ? 0.442 -17.687 -1.703 1.00 86.75 203 THR A O 1
ATOM 1598 N N . TYR A 1 204 ? 0.810 -15.536 -2.263 1.00 85.25 204 TYR A N 1
ATOM 1599 C CA . TYR A 1 204 ? 2.252 -15.541 -2.043 1.00 85.25 204 TYR A CA 1
ATOM 1600 C C . TYR A 1 204 ? 2.617 -15.945 -0.603 1.00 85.25 204 TYR A C 1
ATOM 1602 O O . TYR A 1 204 ? 3.408 -16.863 -0.387 1.00 85.25 204 TYR A O 1
ATOM 1610 N N . ASN A 1 205 ? 1.978 -15.354 0.413 1.00 82.94 205 ASN A N 1
ATOM 1611 C CA . ASN A 1 205 ? 2.232 -15.696 1.819 1.00 82.94 205 ASN A CA 1
ATOM 1612 C C . ASN A 1 205 ? 1.863 -17.158 2.138 1.00 82.94 205 ASN A C 1
ATOM 1614 O O . ASN A 1 205 ? 2.551 -17.820 2.916 1.00 82.94 205 ASN A O 1
ATOM 1618 N N . LYS A 1 206 ? 0.799 -17.693 1.525 1.00 83.62 206 LYS A N 1
ATOM 1619 C CA . LYS A 1 206 ? 0.438 -19.112 1.650 1.00 83.62 206 LYS A CA 1
ATOM 1620 C C . LYS A 1 206 ? 1.510 -20.016 1.038 1.00 83.62 206 LYS A C 1
ATOM 1622 O O . LYS A 1 206 ? 1.951 -20.948 1.704 1.00 83.62 206 LYS A O 1
ATOM 1627 N N . GLN A 1 207 ? 1.962 -19.711 -0.178 1.00 83.94 207 GLN A N 1
ATOM 1628 C CA . GLN A 1 207 ? 3.024 -20.456 -0.864 1.00 83.94 207 GLN A CA 1
ATOM 1629 C C . GLN A 1 207 ? 4.354 -20.413 -0.100 1.00 83.94 207 GLN A C 1
ATOM 1631 O O . GLN A 1 207 ? 5.050 -21.415 -0.030 1.00 83.94 207 GLN A O 1
ATOM 1636 N N . LYS A 1 208 ? 4.689 -19.284 0.533 1.00 81.69 208 LYS A N 1
ATOM 1637 C CA . LYS A 1 208 ? 5.894 -19.145 1.366 1.00 81.69 208 LYS A CA 1
ATOM 1638 C C . LYS A 1 208 ? 5.825 -19.974 2.657 1.00 81.69 208 LYS A C 1
ATOM 1640 O O . LYS A 1 208 ? 6.849 -20.445 3.146 1.00 81.69 208 LYS A O 1
ATOM 1645 N N . ARG A 1 209 ? 4.625 -20.145 3.229 1.00 74.81 209 ARG A N 1
ATOM 1646 C CA . ARG A 1 209 ? 4.388 -20.913 4.470 1.00 74.81 209 ARG A CA 1
ATOM 1647 C C . ARG A 1 209 ? 4.268 -22.415 4.248 1.00 74.81 209 ARG A C 1
ATOM 1649 O O . ARG A 1 209 ? 4.594 -23.183 5.149 1.00 74.81 209 ARG A O 1
ATOM 1656 N N . GLU A 1 210 ? 3.775 -22.833 3.091 1.00 68.62 210 GLU A N 1
ATOM 1657 C CA . GLU A 1 210 ? 3.745 -24.233 2.685 1.00 68.62 210 GLU A CA 1
ATOM 1658 C C . GLU A 1 210 ? 5.064 -24.530 1.959 1.00 68.62 210 GLU A C 1
ATOM 1660 O O . GLU A 1 210 ? 5.176 -24.180 0.786 1.00 68.62 210 GLU A O 1
ATOM 1665 N N . PRO A 1 211 ? 6.087 -25.143 2.598 1.00 52.62 211 PRO A N 1
ATOM 1666 C CA . PRO A 1 211 ? 7.285 -25.515 1.860 1.00 52.62 211 PRO A CA 1
ATOM 1667 C C . PRO A 1 211 ? 6.833 -26.374 0.686 1.00 52.62 211 PRO A C 1
ATOM 1669 O O . PRO A 1 211 ? 6.092 -27.344 0.891 1.00 52.62 211 PRO A O 1
ATOM 1672 N N . ALA A 1 212 ? 7.230 -25.981 -0.531 1.00 55.75 212 ALA A N 1
ATOM 1673 C CA . ALA A 1 212 ? 6.960 -26.749 -1.735 1.00 55.75 212 ALA A CA 1
ATOM 1674 C C . ALA A 1 212 ? 7.217 -28.212 -1.390 1.00 55.75 212 ALA A C 1
ATOM 1676 O O . ALA A 1 212 ? 8.322 -28.542 -0.946 1.00 55.75 212 ALA A O 1
ATOM 1677 N N . LYS A 1 213 ? 6.188 -29.070 -1.490 1.00 49.94 213 LYS A N 1
ATOM 1678 C CA . LYS A 1 213 ? 6.385 -30.511 -1.324 1.00 49.94 213 LYS A CA 1
ATOM 1679 C C . LYS A 1 213 ? 7.545 -30.842 -2.241 1.00 49.94 213 LYS A C 1
ATOM 1681 O O . LYS A 1 213 ? 7.391 -30.709 -3.456 1.00 49.94 213 LYS A O 1
ATOM 1686 N N . ALA A 1 214 ? 8.699 -31.174 -1.654 1.00 45.41 214 ALA A N 1
ATOM 1687 C CA . ALA A 1 214 ? 9.860 -31.564 -2.426 1.00 45.41 214 ALA A CA 1
ATOM 1688 C C . ALA A 1 214 ? 9.338 -32.588 -3.434 1.00 45.41 214 ALA A C 1
ATOM 1690 O O . ALA A 1 214 ? 8.602 -33.492 -3.006 1.00 45.41 214 ALA A O 1
ATOM 1691 N N . PRO A 1 215 ? 9.585 -32.411 -4.747 1.00 44.00 215 PRO A N 1
ATOM 1692 C CA . PRO A 1 215 ? 9.169 -33.417 -5.705 1.00 44.00 215 PRO A CA 1
ATOM 1693 C C . PRO A 1 215 ? 9.690 -34.729 -5.146 1.00 44.00 215 PRO A C 1
ATOM 1695 O O . PRO A 1 215 ? 10.879 -34.808 -4.833 1.00 44.00 215 PRO A O 1
ATOM 1698 N N . VAL A 1 216 ? 8.779 -35.679 -4.890 1.00 46.56 216 VAL A N 1
ATOM 1699 C CA . VAL A 1 216 ? 9.120 -36.994 -4.346 1.00 46.56 216 VAL A CA 1
ATOM 1700 C C . VAL A 1 216 ? 10.244 -37.488 -5.231 1.00 46.56 216 VAL A C 1
ATOM 1702 O O . VAL A 1 216 ? 10.017 -37.801 -6.403 1.00 46.56 216 VAL A O 1
ATOM 1705 N N . SER A 1 217 ? 11.474 -37.431 -4.721 1.00 47.94 217 SER A N 1
ATOM 1706 C CA . SER A 1 217 ? 12.610 -37.916 -5.467 1.00 47.94 217 SER A CA 1
ATOM 1707 C C . SER A 1 217 ? 12.309 -39.392 -5.603 1.00 47.94 217 SER A C 1
ATOM 1709 O O . SER A 1 217 ? 12.225 -40.111 -4.606 1.00 47.94 217 SER A O 1
ATOM 1711 N N . LYS A 1 218 ? 12.011 -39.827 -6.833 1.00 46.03 218 LYS A N 1
ATOM 1712 C CA . LYS A 1 218 ? 12.002 -41.248 -7.157 1.00 46.03 218 LYS A CA 1
ATOM 1713 C C . LYS A 1 218 ? 13.304 -41.768 -6.591 1.00 46.03 218 LYS A C 1
ATOM 1715 O O . LYS A 1 218 ? 14.380 -41.307 -6.989 1.00 46.03 218 LYS A O 1
ATOM 1720 N N . SER A 1 219 ? 13.191 -42.567 -5.536 1.00 48.06 219 SER A N 1
ATOM 1721 C CA . SER A 1 219 ? 14.356 -42.955 -4.770 1.00 48.06 219 SER A CA 1
ATOM 1722 C C . SER A 1 219 ? 15.307 -43.643 -5.743 1.00 48.06 219 SER A C 1
ATOM 1724 O O . SER A 1 219 ? 14.880 -44.293 -6.698 1.00 48.06 219 SER A O 1
ATOM 1726 N N . ARG A 1 220 ? 16.610 -43.516 -5.513 1.00 45.53 220 ARG A N 1
ATOM 1727 C CA . ARG A 1 220 ? 17.657 -44.142 -6.332 1.00 45.53 220 ARG A CA 1
ATOM 1728 C C . ARG A 1 220 ? 17.493 -45.672 -6.479 1.00 45.53 220 ARG A C 1
ATOM 1730 O O . ARG A 1 220 ? 18.246 -46.284 -7.223 1.00 45.53 220 ARG A O 1
ATOM 1737 N N . LEU A 1 221 ? 16.535 -46.289 -5.781 1.00 49.56 221 LEU A N 1
ATOM 1738 C CA . LEU A 1 221 ? 16.143 -47.692 -5.905 1.00 49.56 221 LEU A CA 1
ATOM 1739 C C . LEU A 1 221 ? 15.215 -47.974 -7.102 1.00 49.56 221 LEU A C 1
ATOM 1741 O O . LEU A 1 221 ? 15.237 -49.097 -7.598 1.00 49.56 221 LEU A O 1
ATOM 1745 N N . ASP A 1 222 ? 14.492 -46.982 -7.634 1.00 51.38 222 ASP A N 1
ATOM 1746 C CA . ASP A 1 222 ? 13.568 -47.182 -8.766 1.00 51.38 222 ASP A CA 1
ATOM 1747 C C . ASP A 1 222 ? 14.299 -47.412 -10.102 1.00 51.38 222 ASP A C 1
ATOM 1749 O O . ASP A 1 222 ? 13.758 -48.035 -11.014 1.00 51.38 222 ASP A O 1
ATOM 1753 N N . TRP A 1 223 ? 15.554 -46.959 -10.235 1.00 46.66 223 TRP A N 1
ATOM 1754 C CA . TRP A 1 223 ? 16.354 -47.233 -11.440 1.00 46.66 223 TRP A CA 1
ATOM 1755 C C . TRP A 1 223 ? 16.956 -48.651 -11.438 1.00 46.66 223 TRP A C 1
ATOM 1757 O O . TRP A 1 223 ? 17.171 -49.229 -12.501 1.00 46.66 223 TRP A O 1
ATOM 1767 N N . LEU A 1 224 ? 17.190 -49.243 -10.255 1.00 46.06 224 LEU A N 1
ATOM 1768 C CA . LEU A 1 224 ? 17.789 -50.577 -10.128 1.00 46.06 224 LEU A CA 1
ATOM 1769 C C . LEU A 1 224 ? 16.753 -51.665 -10.409 1.00 46.06 224 LEU A C 1
ATOM 1771 O O . LEU A 1 224 ? 17.092 -52.691 -10.991 1.00 46.06 224 LEU A O 1
ATOM 1775 N N . SER A 1 225 ? 15.491 -51.437 -10.043 1.00 53.41 225 SER A N 1
ATOM 1776 C CA . SER A 1 225 ? 14.381 -52.328 -10.393 1.00 53.41 225 SER A CA 1
ATOM 1777 C C . SER A 1 225 ? 14.066 -52.289 -11.891 1.00 53.41 225 SER A C 1
ATOM 1779 O O . SER A 1 225 ? 13.815 -53.339 -12.477 1.00 53.41 225 SER A O 1
ATOM 1781 N N . ALA A 1 226 ? 14.173 -51.122 -12.538 1.00 51.97 226 ALA A N 1
ATOM 1782 C CA . ALA A 1 226 ? 14.030 -51.002 -13.990 1.00 51.97 226 ALA A CA 1
ATOM 1783 C C . ALA A 1 226 ? 15.194 -51.658 -14.762 1.00 51.97 226 ALA A C 1
ATOM 1785 O O . ALA A 1 226 ? 14.962 -52.327 -15.765 1.00 51.97 226 ALA A O 1
ATOM 1786 N N . ALA A 1 227 ? 16.434 -51.533 -14.274 1.00 49.28 227 ALA A N 1
ATOM 1787 C CA . ALA A 1 227 ? 17.602 -52.156 -14.904 1.00 49.28 227 ALA A CA 1
ATOM 1788 C C . ALA A 1 227 ? 17.616 -53.689 -14.767 1.00 49.28 227 ALA A C 1
ATOM 1790 O O . ALA A 1 227 ? 18.085 -54.378 -15.665 1.00 49.28 227 ALA A O 1
ATOM 1791 N N . LYS A 1 228 ? 17.069 -54.231 -13.671 1.00 49.12 228 LYS A N 1
ATOM 1792 C CA . LYS A 1 228 ? 16.999 -55.682 -13.424 1.00 49.12 228 LYS A CA 1
ATOM 1793 C C . LYS A 1 228 ? 15.820 -56.371 -14.125 1.00 49.12 228 LYS A C 1
ATOM 1795 O O . LYS A 1 228 ? 15.816 -57.587 -14.242 1.00 49.12 228 LYS A O 1
ATOM 1800 N N . ALA A 1 229 ? 14.825 -55.605 -14.577 1.00 52.22 229 ALA A N 1
ATOM 1801 C CA . ALA A 1 229 ? 13.726 -56.098 -15.411 1.00 52.22 229 ALA A CA 1
ATOM 1802 C C . ALA A 1 229 ? 14.061 -56.084 -16.917 1.00 52.22 229 ALA A C 1
ATOM 1804 O O . ALA A 1 229 ? 13.302 -56.628 -17.715 1.00 52.22 229 ALA A O 1
ATOM 1805 N N . ALA A 1 230 ? 15.178 -55.455 -17.302 1.00 50.00 230 ALA A N 1
ATOM 1806 C CA . ALA A 1 230 ? 15.655 -55.341 -18.682 1.00 50.00 230 ALA A CA 1
ATOM 1807 C C . ALA A 1 230 ? 16.865 -56.252 -18.994 1.00 50.00 230 ALA A C 1
ATOM 1809 O O . ALA A 1 230 ? 17.455 -56.129 -20.068 1.00 50.00 230 ALA A O 1
ATOM 1810 N N . SER A 1 231 ? 17.228 -57.146 -18.066 1.00 42.41 231 SER A N 1
ATOM 1811 C CA . SER A 1 231 ? 18.266 -58.183 -18.196 1.00 42.41 231 SER A CA 1
ATOM 1812 C C . SER A 1 231 ? 17.651 -59.569 -18.087 1.00 42.41 231 SER A C 1
ATOM 1814 O O . SER A 1 231 ? 18.001 -60.436 -18.912 1.00 42.41 231 SER A O 1
#

pLDDT: mean 70.11, std 13.07, range [35.88, 88.81]

Secondary structure (DSSP, 8-state):
-----PPPHHHHHHHHHHHHHHHHHHHHHHHHHHHHHHHHHHHHHHHHHHHHHTSHHHHHHHHHHHHHHHHHHHHHHHHS-S-S-HHHHHHHHHHHHHHHHHHHHHHHHHHHH--SS---HHHHHHHHHHHHHHHHHHHHHHHHHHHHTTSS-HHHHHHHTHHHHHHHHHHHHHHHHHHTTSSSPS-HHHHHHHHHHHHHHHHHHHHHHS---------TTHHHHHHHS--

Sequence (231 aa):
MEWLGTAPAWITALTAVFASRVALRQLGMSASAQEMQVQIARANLLLSIDREFESEASYASRKACRSLANAAEASALATNPRDRAPDAIRKLVATEFSHQLNELWNVARELQEKPEGTENAPAIAASDRYATLMALPNWIETVGMLCRRDLLPKEDVLDLYDEAIIRTMTNFESHIVTRGSEQPYDNPLWLENARWLLEEAKTYNKQKREPAKAPVSKSRLDWLSAAKAAS

Radius of gyration: 29.79 Å; chains: 1; bounding box: 47×85×105 Å

Foldseek 3Di:
DDPPPDDPVVVVVVVVVVVVVVVVVVVVVVVVVVVVVLVVLLVVVVVVLVVLCPDPLVVLLVVLLVVLLVVLLVVLPVVDPDDDDPVVSLVSSLVSSLVLLVVLVVLLVVCVVPVPPPPPPVSVVSNVSNSSNCSLLVSQLVVLVCCVVVSDPLVVVCVVCVVSLLVSLSSCVVVLVVQVVDPPRPDPSSSVSSVNSSVVSVVVVVCVVPPDPPPPPPPPVVVVVVVVVVD